Protein AF-A0A641RWS2-F1 (afdb_monomer)

Foldseek 3Di:
DDDPPDPPDDDPVRVLVVVLVVLVVVLVVVCVDPVHGDPNDADDLHADFAAEPVRHGDDDSQRVVLRSVCVVVVPLQNYKYAQVRLVVVQVPDDPPDDRQDRKDFDPPDFWRKDKDKAKWKAFPPPRDTDHPVVLVVDDPVVVVRIDIDIDIDI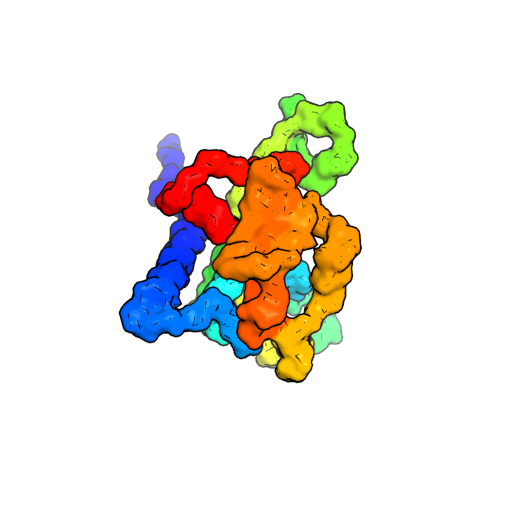GTMDDPVRMCCCVRPVVSVVVSVVVSGDDDDDCPCWADPPVVVVCQVVVVAPAHEDADADDDWAQDQVRLYTYAHHSVVDPTNVVRVVSVVLRSQVSQCHPPHVVQDDDDDPPDPSNVVSSVRD

Structure (mmCIF, N/CA/C/O backbone):
data_AF-A0A641RWS2-F1
#
_entry.id   AF-A0A641RWS2-F1
#
loop_
_atom_site.group_PDB
_atom_site.id
_atom_site.type_symbol
_atom_site.label_atom_id
_atom_site.label_alt_id
_atom_site.label_comp_id
_atom_site.label_asym_id
_atom_site.label_entity_id
_atom_site.label_seq_id
_atom_site.pdbx_PDB_ins_code
_atom_site.Cartn_x
_atom_site.Cartn_y
_atom_site.Cartn_z
_atom_site.occupancy
_atom_site.B_iso_or_equiv
_atom_site.auth_seq_id
_atom_site.auth_comp_id
_atom_site.auth_asym_id
_atom_site.auth_atom_id
_atom_site.pdbx_PDB_model_num
ATOM 1 N N . MET A 1 1 ? 28.679 37.659 -7.183 1.00 38.06 1 MET A N 1
ATOM 2 C CA . MET A 1 1 ? 27.710 37.003 -6.279 1.00 38.06 1 MET A CA 1
ATOM 3 C C . MET A 1 1 ? 26.533 36.534 -7.118 1.00 38.06 1 MET A C 1
ATOM 5 O O . MET A 1 1 ? 25.766 37.368 -7.581 1.00 38.06 1 MET A O 1
ATOM 9 N N . GLY A 1 2 ? 26.456 35.236 -7.420 1.00 44.00 2 GLY A N 1
ATOM 10 C CA . GLY A 1 2 ? 25.297 34.669 -8.114 1.00 44.00 2 GLY A CA 1
ATOM 11 C C . GLY A 1 2 ? 24.100 34.663 -7.169 1.00 44.00 2 GLY A C 1
ATOM 12 O O . GLY A 1 2 ? 24.242 34.248 -6.019 1.00 44.00 2 GLY A O 1
ATOM 13 N N . LYS A 1 3 ? 22.949 35.167 -7.621 1.00 38.47 3 LYS A N 1
ATOM 14 C CA . LYS A 1 3 ? 21.697 35.056 -6.866 1.00 38.47 3 LYS A CA 1
ATOM 15 C C . LYS A 1 3 ? 21.398 33.567 -6.625 1.00 38.47 3 LYS A C 1
ATOM 17 O O . LYS A 1 3 ? 21.571 32.783 -7.561 1.00 38.47 3 LYS A O 1
ATOM 22 N N . PRO A 1 4 ? 20.974 33.159 -5.416 1.00 45.53 4 PRO A N 1
ATOM 23 C CA . PRO A 1 4 ? 20.540 31.789 -5.185 1.00 45.53 4 PRO A CA 1
ATOM 24 C C . PRO A 1 4 ? 19.364 31.490 -6.117 1.00 45.53 4 PRO A C 1
ATOM 26 O O . PRO A 1 4 ? 18.393 32.240 -6.165 1.00 45.53 4 PRO A O 1
ATOM 29 N N . TYR A 1 5 ? 19.489 30.421 -6.900 1.00 46.47 5 TYR A N 1
ATOM 30 C CA . TYR A 1 5 ? 18.424 29.920 -7.759 1.00 46.47 5 TYR A CA 1
ATOM 31 C C . TYR A 1 5 ? 17.337 29.327 -6.856 1.00 46.47 5 TYR A C 1
ATOM 33 O O . TYR A 1 5 ? 17.395 28.159 -6.473 1.00 46.47 5 TYR A O 1
ATOM 41 N N . THR A 1 6 ? 16.374 30.146 -6.444 1.00 50.16 6 THR A N 1
ATOM 42 C CA . THR A 1 6 ? 15.135 29.658 -5.846 1.00 50.16 6 THR A CA 1
ATOM 43 C C . THR A 1 6 ? 14.350 28.973 -6.959 1.00 50.16 6 THR A C 1
ATOM 45 O O . THR A 1 6 ? 13.952 29.616 -7.926 1.00 50.16 6 THR A O 1
ATOM 48 N N . LYS A 1 7 ? 14.179 27.647 -6.870 1.00 55.12 7 LYS A N 1
ATOM 49 C CA . LYS A 1 7 ? 13.247 26.915 -7.737 1.00 55.12 7 LYS A CA 1
ATOM 50 C C . LYS A 1 7 ? 11.837 27.427 -7.435 1.00 55.12 7 LYS A C 1
ATOM 52 O O . LYS A 1 7 ? 11.200 26.955 -6.502 1.00 55.12 7 LYS A O 1
ATOM 57 N N . GLU A 1 8 ? 11.378 28.414 -8.192 1.00 60.34 8 GLU A N 1
ATOM 58 C CA . GLU A 1 8 ? 9.989 28.869 -8.178 1.00 60.34 8 GLU A CA 1
ATOM 59 C C . GLU A 1 8 ? 9.137 27.838 -8.929 1.00 60.34 8 GLU A C 1
ATOM 61 O O . GLU A 1 8 ? 8.966 27.898 -10.144 1.00 60.34 8 GLU A O 1
ATOM 66 N N . GLY A 1 9 ? 8.681 26.810 -8.217 1.00 71.06 9 GLY A N 1
ATOM 67 C CA . GLY A 1 9 ? 7.770 25.802 -8.746 1.00 71.06 9 GLY A CA 1
ATOM 68 C C . GLY A 1 9 ? 7.542 24.661 -7.754 1.00 71.06 9 GLY A C 1
ATOM 69 O O . GLY A 1 9 ? 8.410 24.421 -6.912 1.00 71.06 9 GLY A O 1
ATOM 70 N N . PRO A 1 10 ? 6.400 23.955 -7.847 1.00 82.25 10 PRO A N 1
ATOM 71 C CA . PRO A 1 10 ? 6.092 22.848 -6.950 1.00 82.25 10 PRO A CA 1
ATOM 72 C C . PRO A 1 10 ? 7.171 21.765 -7.042 1.00 82.25 10 PRO A C 1
ATOM 74 O O . PRO A 1 10 ? 7.706 21.485 -8.129 1.00 82.25 10 PRO A O 1
ATOM 77 N N . SER A 1 11 ? 7.506 21.183 -5.891 1.00 88.25 11 SER A N 1
ATOM 78 C CA . SER A 1 11 ? 8.473 20.091 -5.792 1.00 88.25 11 SER A CA 1
ATOM 79 C C . SER A 1 11 ? 7.979 18.845 -6.542 1.00 88.25 11 SER A C 1
ATOM 81 O O . SER A 1 11 ? 6.841 18.784 -7.012 1.00 88.25 11 SER A O 1
ATOM 83 N N . ALA A 1 12 ? 8.846 17.845 -6.727 1.00 87.06 12 ALA A N 1
ATOM 84 C CA . ALA A 1 12 ? 8.412 16.588 -7.345 1.00 87.06 12 ALA A CA 1
ATOM 85 C C . ALA A 1 12 ? 7.381 15.876 -6.456 1.00 87.06 12 ALA A C 1
ATOM 87 O O . ALA A 1 12 ? 6.451 15.256 -6.962 1.00 87.06 12 ALA A O 1
ATOM 88 N N . GLU A 1 13 ? 7.550 16.020 -5.143 1.00 88.88 13 GLU A N 1
ATOM 89 C CA . GLU A 1 13 ? 6.648 15.538 -4.110 1.00 88.88 13 GLU A CA 1
ATOM 90 C C . GLU A 1 13 ? 5.279 16.223 -4.201 1.00 88.88 13 GLU A C 1
ATOM 92 O O . GLU A 1 13 ? 4.274 15.522 -4.257 1.00 88.88 13 GLU A O 1
ATOM 97 N N . ASP A 1 14 ? 5.237 17.557 -4.310 1.00 89.62 14 ASP A N 1
ATOM 98 C CA . ASP A 1 14 ? 3.974 18.307 -4.434 1.00 89.62 14 ASP A CA 1
ATOM 99 C C . ASP A 1 14 ? 3.206 17.879 -5.689 1.00 89.62 14 ASP A C 1
ATOM 101 O O . ASP A 1 14 ? 2.038 17.519 -5.616 1.00 89.62 14 ASP A O 1
ATOM 105 N N . LYS A 1 15 ? 3.891 17.795 -6.836 1.00 91.69 15 LYS A N 1
ATOM 106 C CA . LYS A 1 15 ? 3.270 17.356 -8.098 1.00 91.69 15 LYS A CA 1
ATOM 107 C C . LYS A 1 15 ? 2.711 15.939 -8.023 1.00 91.69 15 LYS A C 1
ATOM 109 O O . LYS A 1 15 ? 1.697 15.644 -8.647 1.00 91.69 15 LYS A O 1
ATOM 114 N N . ALA A 1 16 ? 3.404 15.044 -7.323 1.00 91.81 16 ALA A N 1
ATOM 115 C CA . ALA A 1 16 ? 2.940 13.677 -7.153 1.00 91.81 16 ALA A CA 1
ATOM 116 C C . ALA A 1 16 ? 1.743 13.609 -6.189 1.00 91.81 16 ALA A C 1
ATOM 118 O O . ALA A 1 16 ? 0.836 12.818 -6.428 1.00 91.81 16 ALA A O 1
ATOM 119 N N . LEU A 1 17 ? 1.701 14.453 -5.149 1.00 90.88 17 LEU A N 1
ATOM 120 C CA . LEU A 1 17 ? 0.546 14.566 -4.251 1.00 90.88 17 LEU A CA 1
ATOM 121 C C . LEU A 1 17 ? -0.677 15.121 -4.984 1.00 90.88 17 LEU A C 1
ATOM 123 O O . LEU A 1 17 ? -1.757 14.551 -4.849 1.00 90.88 17 LEU A O 1
ATOM 127 N N . ASP A 1 18 ? -0.493 16.165 -5.792 1.00 92.50 18 ASP A N 1
ATOM 128 C CA . ASP A 1 18 ? -1.558 16.750 -6.610 1.00 92.50 18 ASP A CA 1
ATOM 129 C C . ASP A 1 18 ? -2.120 15.712 -7.589 1.00 92.50 18 ASP A C 1
ATOM 131 O O . ASP A 1 18 ? -3.326 15.486 -7.624 1.00 92.50 18 ASP A O 1
ATOM 135 N N . LEU A 1 19 ? -1.248 14.979 -8.296 1.00 92.69 19 LEU A N 1
ATOM 136 C CA . LEU A 1 19 ? -1.671 13.891 -9.184 1.00 92.69 19 LEU A CA 1
ATOM 137 C C . LEU A 1 19 ? -2.484 12.823 -8.438 1.00 92.69 19 LEU A C 1
ATOM 139 O O . LEU A 1 19 ? -3.496 12.346 -8.949 1.00 92.69 19 LEU A O 1
ATOM 143 N N . PHE A 1 20 ? -2.047 12.421 -7.243 1.00 92.44 20 PHE A N 1
ATOM 144 C CA . PHE A 1 20 ? -2.760 11.423 -6.444 1.00 92.44 20 PHE A CA 1
ATOM 145 C C . PHE A 1 20 ? -4.125 11.938 -5.980 1.00 92.44 20 PHE A C 1
ATOM 147 O O . PHE A 1 20 ? -5.103 11.191 -6.023 1.00 92.44 20 PHE A O 1
ATOM 154 N N . ALA A 1 21 ? -4.211 13.204 -5.570 1.00 91.69 21 ALA A N 1
ATOM 155 C CA . ALA A 1 21 ? -5.472 13.835 -5.203 1.00 91.69 21 ALA A CA 1
ATOM 156 C C . ALA A 1 21 ? -6.429 13.899 -6.402 1.00 91.69 21 ALA A C 1
ATOM 158 O O . ALA A 1 21 ? -7.582 13.487 -6.281 1.00 91.69 21 ALA A O 1
ATOM 159 N N . ASP A 1 22 ? -5.938 14.317 -7.569 1.00 92.06 22 ASP A N 1
ATOM 160 C CA . ASP A 1 22 ? -6.721 14.393 -8.802 1.00 92.06 22 ASP A CA 1
ATOM 161 C C . ASP A 1 22 ? -7.262 13.021 -9.217 1.00 92.06 22 ASP A C 1
ATOM 163 O O . ASP A 1 22 ? -8.447 12.891 -9.521 1.00 92.06 22 ASP A O 1
ATOM 167 N N . MET A 1 23 ? -6.434 11.971 -9.158 1.00 89.81 23 MET A N 1
ATOM 168 C CA . MET A 1 23 ? -6.863 10.596 -9.443 1.00 89.81 23 MET A CA 1
ATOM 169 C C . MET A 1 23 ? -7.969 10.119 -8.490 1.00 89.81 23 MET A C 1
ATOM 171 O O . MET A 1 23 ? -8.911 9.448 -8.915 1.00 89.81 23 MET A O 1
ATOM 175 N N . MET A 1 24 ? -7.880 10.471 -7.206 1.00 87.50 24 MET A N 1
ATOM 176 C CA . MET A 1 24 ? -8.908 10.134 -6.216 1.00 87.50 24 MET A CA 1
ATOM 177 C C . MET A 1 24 ? -10.210 10.889 -6.465 1.00 87.50 24 MET A C 1
ATOM 179 O O . MET A 1 24 ? -11.283 10.288 -6.420 1.00 87.50 24 MET A O 1
ATOM 183 N N . ILE A 1 25 ? -10.122 12.188 -6.754 1.00 88.94 25 ILE A N 1
ATOM 184 C CA . ILE A 1 25 ? -11.279 13.024 -7.082 1.00 88.94 25 ILE A CA 1
ATOM 185 C C . ILE A 1 25 ? -11.968 12.485 -8.337 1.00 88.94 25 ILE A C 1
ATOM 187 O O . ILE A 1 25 ? -13.180 12.277 -8.316 1.00 88.94 25 ILE A O 1
ATOM 191 N N . GLU A 1 26 ? -11.203 12.190 -9.392 1.00 86.00 26 GLU A N 1
ATOM 192 C CA . GLU A 1 26 ? -11.699 11.589 -10.635 1.00 86.00 26 GLU A CA 1
ATOM 193 C C . GLU A 1 26 ? -12.437 10.274 -10.341 1.00 86.00 26 GLU A C 1
ATOM 195 O O . GLU A 1 26 ? -13.570 10.072 -10.793 1.00 86.00 26 GLU A O 1
ATOM 200 N N . ARG A 1 27 ? -11.8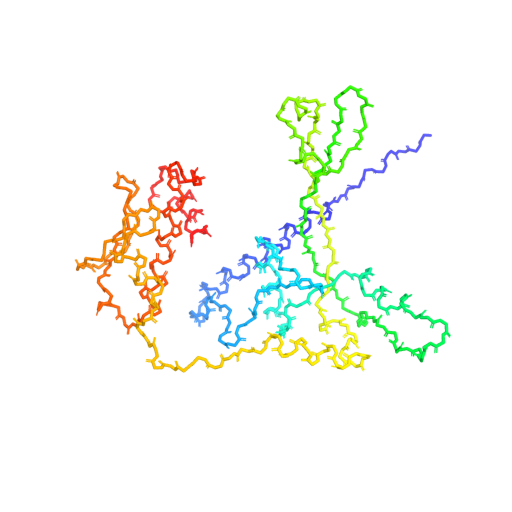50 9.401 -9.509 1.00 81.19 27 ARG A N 1
ATOM 201 C CA . ARG A 1 27 ? -12.480 8.132 -9.132 1.00 81.19 27 ARG A CA 1
ATOM 202 C C . ARG A 1 27 ? -13.776 8.345 -8.348 1.00 81.19 27 ARG A C 1
ATOM 204 O O . ARG A 1 27 ? -14.790 7.762 -8.724 1.00 81.19 27 ARG A O 1
ATOM 211 N N . ILE A 1 28 ? -13.790 9.191 -7.319 1.00 81.88 28 ILE A N 1
ATOM 212 C CA . ILE A 1 28 ? -14.989 9.482 -6.508 1.00 81.88 28 ILE A CA 1
ATOM 213 C C . ILE A 1 28 ? -16.104 10.097 -7.370 1.00 81.88 28 ILE A C 1
ATOM 215 O O . ILE A 1 28 ? -17.271 9.709 -7.270 1.00 81.88 28 ILE A O 1
ATOM 219 N N . GLN A 1 29 ? -15.761 11.017 -8.272 1.00 83.44 29 GLN A N 1
ATOM 220 C CA . GLN A 1 29 ? -16.717 11.612 -9.208 1.00 83.44 29 GLN A CA 1
ATOM 221 C C . GLN A 1 29 ? -17.283 10.568 -10.178 1.00 83.44 29 GLN A C 1
ATOM 223 O O . GLN A 1 29 ? -18.484 10.571 -10.447 1.00 83.44 29 GLN A O 1
ATOM 228 N N . SER A 1 30 ? -16.462 9.616 -10.639 1.00 75.38 30 SER A N 1
ATOM 229 C CA . SER A 1 30 ? -16.926 8.525 -11.508 1.00 75.38 30 SER A CA 1
ATOM 230 C C . SER A 1 30 ? -17.978 7.625 -10.846 1.00 75.38 30 SER A C 1
ATOM 232 O O . SER A 1 30 ? -18.822 7.064 -11.543 1.00 75.38 30 SER A O 1
ATOM 234 N N . LEU A 1 31 ? -17.968 7.525 -9.510 1.00 71.31 31 LEU A N 1
ATOM 235 C CA . LEU A 1 31 ? -18.936 6.745 -8.730 1.00 71.31 31 LEU A CA 1
ATOM 236 C C . LEU A 1 31 ? -20.263 7.483 -8.495 1.00 71.31 31 LEU A C 1
ATOM 238 O O . LEU A 1 31 ? -21.279 6.840 -8.250 1.00 71.31 31 LEU A O 1
ATOM 242 N N . SER A 1 32 ? -20.265 8.817 -8.577 1.00 65.44 32 SER A N 1
ATOM 243 C CA . SER A 1 32 ? -21.428 9.678 -8.292 1.00 65.44 32 SER A CA 1
ATOM 244 C C . SER A 1 32 ? -22.146 10.209 -9.547 1.00 65.44 32 SER A C 1
ATOM 246 O O . SER A 1 32 ? -23.109 10.968 -9.439 1.00 65.44 32 SER A O 1
ATOM 248 N N . GLY A 1 33 ? -21.700 9.820 -10.747 1.00 59.38 33 GLY A N 1
ATOM 249 C CA . GLY A 1 33 ? -22.234 10.301 -12.026 1.00 59.38 33 GLY A CA 1
ATOM 250 C C . GLY A 1 33 ? -23.655 9.822 -12.382 1.00 59.38 33 GLY A C 1
ATOM 251 O O . GLY A 1 33 ? -24.126 8.780 -11.932 1.00 59.38 33 GLY A O 1
ATOM 252 N N . LYS A 1 34 ? -24.325 10.576 -13.274 1.00 52.41 34 LYS A N 1
ATOM 253 C CA . LYS A 1 34 ? -25.683 10.302 -13.809 1.00 52.41 34 LYS A CA 1
ATOM 254 C C . LYS A 1 34 ? -25.830 8.962 -14.547 1.00 52.41 34 LYS A C 1
ATOM 256 O O . LYS A 1 34 ? -26.955 8.500 -14.706 1.00 52.41 34 LYS A O 1
ATOM 261 N N . ASP A 1 35 ? -24.727 8.351 -14.975 1.00 56.75 35 ASP A N 1
ATOM 262 C CA . ASP A 1 35 ? -24.705 7.084 -15.726 1.00 56.75 35 ASP A CA 1
ATOM 263 C C . ASP A 1 35 ? -24.971 5.844 -14.849 1.00 56.75 35 ASP A C 1
ATOM 265 O O . ASP A 1 35 ? -24.894 4.713 -15.328 1.00 56.75 35 ASP A O 1
ATOM 269 N N . GLY A 1 36 ? -25.293 6.052 -13.569 1.00 54.69 36 GLY A N 1
ATOM 270 C CA . GLY A 1 36 ? -25.500 4.989 -12.598 1.00 54.69 36 GLY A CA 1
ATOM 271 C C . GLY A 1 36 ? -24.189 4.424 -12.057 1.00 54.69 36 GLY A C 1
ATOM 272 O O . GLY A 1 36 ? -23.097 4.679 -12.567 1.00 54.69 36 GLY A O 1
ATOM 273 N N . TRP A 1 37 ? -24.325 3.650 -10.983 1.00 54.50 37 TRP A N 1
ATOM 274 C CA . TRP A 1 37 ? -23.251 2.900 -10.341 1.00 54.50 37 TRP A CA 1
ATOM 275 C C . TRP A 1 37 ? -22.403 2.150 -11.384 1.00 54.50 37 TRP A C 1
ATOM 277 O O . TRP A 1 37 ? -22.907 1.293 -12.111 1.00 54.50 37 TRP A O 1
ATOM 287 N N . LYS A 1 38 ? -21.106 2.461 -11.455 1.00 51.94 38 LYS A N 1
ATOM 288 C CA . LYS A 1 38 ? -20.093 1.641 -12.136 1.00 51.94 38 LYS A CA 1
ATOM 289 C C . LYS A 1 38 ? -19.306 0.909 -11.052 1.00 51.94 38 LYS A C 1
ATOM 291 O O . LYS A 1 38 ? -18.997 1.527 -10.036 1.00 51.94 38 LYS A O 1
ATOM 296 N N . LYS A 1 39 ? -19.029 -0.390 -11.250 1.00 49.12 39 LYS A N 1
ATOM 297 C CA . LYS A 1 39 ? -18.411 -1.287 -10.247 1.00 49.12 39 LYS A CA 1
ATOM 298 C C . LYS A 1 39 ? -17.323 -0.541 -9.427 1.00 49.12 39 LYS A C 1
ATOM 300 O O . LYS A 1 39 ? -16.360 -0.046 -10.022 1.00 49.12 39 LYS A O 1
ATOM 305 N N . PRO A 1 40 ? -17.483 -0.397 -8.094 1.00 45.03 40 PRO A N 1
ATOM 306 C CA . PRO A 1 40 ? -16.613 0.432 -7.263 1.00 45.03 40 PRO A CA 1
ATOM 307 C C . PRO A 1 40 ? -15.307 -0.276 -6.897 1.00 45.03 40 PRO A C 1
ATOM 309 O O . PRO A 1 40 ? -14.340 0.384 -6.530 1.00 45.03 40 PRO A O 1
ATOM 312 N N . TRP A 1 41 ? -15.247 -1.596 -7.069 1.00 59.56 41 TRP A N 1
ATOM 313 C CA . TRP A 1 41 ? -14.036 -2.402 -6.958 1.00 59.56 41 TRP A CA 1
ATOM 314 C C . TRP A 1 41 ? -13.358 -2.594 -8.318 1.00 59.56 41 TRP A C 1
ATOM 316 O O . TRP A 1 41 ? -13.998 -2.499 -9.368 1.00 59.56 41 TRP A O 1
ATOM 326 N N . PHE A 1 42 ? -12.062 -2.912 -8.286 1.00 55.16 42 PHE A N 1
ATOM 327 C CA . PHE A 1 42 ? -11.321 -3.389 -9.452 1.00 55.16 42 PHE A CA 1
ATOM 328 C C . PHE A 1 42 ? -12.113 -4.547 -10.105 1.00 55.16 42 PHE A C 1
ATOM 330 O O . PHE A 1 42 ? -12.631 -5.415 -9.409 1.00 55.16 42 PHE A O 1
ATOM 337 N N . THR A 1 43 ? -12.280 -4.552 -11.427 1.00 46.78 43 THR A N 1
ATOM 338 C CA . THR A 1 43 ? -13.199 -5.477 -12.132 1.00 46.78 43 THR A CA 1
ATOM 339 C C . THR A 1 43 ? -12.823 -6.965 -11.958 1.00 46.78 43 THR A C 1
ATOM 341 O O . THR A 1 43 ? -11.642 -7.290 -12.011 1.00 46.78 43 THR A O 1
ATOM 344 N N . GLU A 1 44 ? -13.813 -7.869 -11.813 1.00 38.19 44 GLU A N 1
ATOM 345 C CA . GLU A 1 44 ? -13.657 -9.348 -11.833 1.00 38.19 44 GLU A CA 1
ATOM 346 C C . GLU A 1 44 ? -12.654 -9.817 -12.909 1.00 38.19 44 GLU A C 1
ATOM 348 O O . GLU A 1 44 ? -12.809 -9.500 -14.089 1.00 38.19 44 GLU A O 1
ATOM 353 N N . GLY A 1 45 ? -11.635 -10.581 -12.493 1.00 49.38 45 GLY A N 1
ATOM 354 C CA . GLY A 1 45 ? -10.362 -10.745 -13.225 1.00 49.38 45 GLY A CA 1
ATOM 355 C C . GLY A 1 45 ? -9.252 -9.819 -12.700 1.00 49.38 45 GLY A C 1
ATOM 356 O O . GLY A 1 45 ? -8.315 -9.487 -13.422 1.00 49.38 45 GLY A O 1
ATOM 357 N N . THR A 1 46 ? -9.419 -9.382 -11.454 1.00 60.97 46 THR A N 1
ATOM 358 C CA . THR A 1 46 ? -8.794 -8.253 -10.779 1.00 60.97 46 THR A CA 1
ATOM 359 C C . THR A 1 46 ? -7.279 -8.273 -10.788 1.00 60.97 46 THR A C 1
ATOM 361 O O . THR A 1 46 ? -6.638 -9.279 -10.491 1.00 60.97 46 THR A O 1
ATOM 364 N N . LEU A 1 47 ? -6.713 -7.098 -11.064 1.00 67.00 47 LEU A N 1
ATOM 365 C CA . LEU A 1 47 ? -5.308 -6.804 -10.841 1.00 67.00 47 LEU A CA 1
ATOM 366 C C . LEU A 1 47 ? -4.908 -7.253 -9.439 1.00 67.00 47 LEU A C 1
ATOM 368 O O . LEU A 1 47 ? -5.432 -6.752 -8.445 1.00 67.00 47 LEU A O 1
ATOM 372 N N . GLN A 1 48 ? -3.984 -8.208 -9.367 1.00 83.12 48 GLN A N 1
ATOM 373 C CA . GLN A 1 48 ? -3.411 -8.599 -8.088 1.00 83.12 48 GLN A CA 1
ATOM 374 C C . GLN A 1 48 ? -2.630 -7.426 -7.488 1.00 83.12 48 GLN A C 1
ATOM 376 O O . GLN A 1 48 ? -2.292 -6.453 -8.168 1.00 83.12 48 GLN A O 1
ATOM 381 N N . TRP A 1 49 ? -2.300 -7.534 -6.205 1.00 88.62 49 TRP A N 1
ATOM 382 C CA . TRP A 1 49 ? -1.568 -6.487 -5.509 1.00 88.62 49 TRP A CA 1
ATOM 383 C C . TRP A 1 49 ? -0.269 -6.112 -6.251 1.00 88.62 49 TRP A C 1
ATOM 385 O O . TRP A 1 49 ? 0.477 -7.004 -6.682 1.00 88.62 49 TRP A O 1
ATOM 395 N N . PRO A 1 50 ? 0.014 -4.810 -6.453 1.00 93.69 50 PRO A N 1
ATOM 396 C CA . PRO A 1 50 ? 1.132 -4.401 -7.281 1.00 93.69 50 PRO A CA 1
ATOM 397 C C . PRO A 1 50 ? 2.454 -4.759 -6.616 1.00 93.69 50 PRO A C 1
ATOM 399 O O . PRO A 1 50 ? 2.653 -4.573 -5.410 1.00 93.69 50 PRO A O 1
ATOM 402 N N . LYS A 1 51 ? 3.402 -5.223 -7.430 1.00 95.62 51 LYS A N 1
ATOM 403 C CA . LYS A 1 51 ? 4.741 -5.622 -6.982 1.00 95.62 51 LYS A CA 1
ATOM 404 C C . LYS A 1 51 ? 5.810 -4.899 -7.779 1.00 95.62 51 LYS A C 1
ATOM 406 O O . LYS A 1 51 ? 5.639 -4.576 -8.956 1.00 95.62 51 LYS A O 1
ATOM 411 N N . ASN A 1 52 ? 6.960 -4.676 -7.157 1.00 95.25 52 ASN A N 1
ATOM 412 C CA . ASN A 1 52 ? 8.154 -4.310 -7.907 1.00 95.25 52 ASN A CA 1
ATOM 413 C C . ASN A 1 52 ? 8.713 -5.535 -8.650 1.00 95.25 52 ASN A C 1
ATOM 415 O O . ASN A 1 52 ? 8.335 -6.669 -8.366 1.00 95.25 52 ASN A O 1
ATOM 419 N N . LEU A 1 53 ? 9.662 -5.338 -9.568 1.00 91.62 53 LEU A N 1
ATOM 420 C CA . LEU A 1 53 ? 10.260 -6.439 -10.339 1.00 91.62 53 LEU A CA 1
ATOM 421 C C . LEU A 1 53 ? 10.825 -7.603 -9.514 1.00 91.62 53 LEU A C 1
ATOM 423 O O . LEU A 1 53 ? 10.800 -8.731 -10.000 1.00 91.62 53 LEU A O 1
ATOM 427 N N . ASN A 1 54 ? 11.304 -7.357 -8.292 1.00 89.44 54 ASN A N 1
ATOM 428 C CA . ASN A 1 54 ? 11.839 -8.404 -7.420 1.00 89.44 54 ASN A CA 1
ATOM 429 C C . ASN A 1 54 ? 10.729 -9.196 -6.695 1.00 89.44 54 ASN A C 1
ATOM 431 O O . ASN A 1 54 ? 11.043 -10.109 -5.941 1.00 89.44 54 ASN A O 1
ATOM 435 N N . GLY A 1 55 ? 9.455 -8.841 -6.883 1.00 90.38 55 GLY A N 1
ATOM 436 C CA . GLY A 1 55 ? 8.307 -9.514 -6.272 1.00 90.38 55 GLY A CA 1
ATOM 437 C C . GLY A 1 55 ? 7.880 -8.938 -4.928 1.00 90.38 55 GLY A C 1
ATOM 438 O O . GLY A 1 55 ? 6.950 -9.457 -4.322 1.00 90.38 55 GLY A O 1
ATOM 439 N N . ARG A 1 56 ? 8.513 -7.856 -4.456 1.00 93.38 56 ARG A N 1
ATOM 440 C CA . ARG A 1 56 ? 8.076 -7.191 -3.226 1.00 93.38 56 ARG A CA 1
ATOM 441 C C . ARG A 1 56 ? 6.843 -6.344 -3.514 1.00 93.38 56 ARG A C 1
ATOM 443 O O . ARG A 1 56 ? 6.87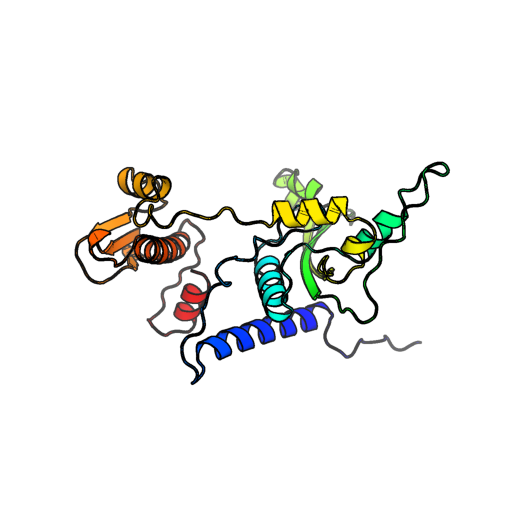2 -5.501 -4.412 1.00 93.38 56 ARG A O 1
ATOM 450 N N . GLU A 1 57 ? 5.812 -6.551 -2.715 1.00 94.69 57 GLU A N 1
ATOM 451 C CA . GLU A 1 57 ? 4.564 -5.797 -2.753 1.00 94.69 57 GLU A CA 1
ATOM 452 C C . GLU A 1 57 ? 4.772 -4.326 -2.382 1.00 94.69 57 GLU A C 1
ATOM 454 O O . GLU A 1 57 ? 5.556 -3.987 -1.486 1.00 94.69 57 GLU A O 1
ATOM 459 N N . TYR A 1 58 ? 4.068 -3.445 -3.094 1.00 94.50 58 TYR A N 1
ATOM 460 C CA . TYR A 1 58 ? 3.901 -2.057 -2.675 1.00 94.50 58 TYR A CA 1
ATOM 461 C C . TYR A 1 58 ? 2.934 -1.986 -1.487 1.00 94.50 58 TYR A C 1
ATOM 463 O O . TYR A 1 58 ? 2.159 -2.905 -1.241 1.00 94.50 58 TYR A O 1
ATOM 471 N N . ASN A 1 59 ? 2.967 -0.888 -0.735 1.00 89.69 59 ASN A N 1
ATOM 472 C CA . ASN A 1 59 ? 2.115 -0.695 0.435 1.00 89.69 59 ASN A CA 1
ATOM 473 C C . ASN A 1 59 ? 1.398 0.658 0.402 1.00 89.69 59 ASN A C 1
ATOM 475 O O . ASN A 1 59 ? 1.791 1.572 -0.331 1.00 89.69 59 ASN A O 1
ATOM 479 N N . GLY A 1 60 ? 0.337 0.753 1.207 1.00 88.44 60 GLY A N 1
ATOM 480 C CA . GLY A 1 60 ? -0.437 1.973 1.417 1.00 88.44 60 GLY A CA 1
ATOM 481 C C . GLY A 1 60 ? -0.848 2.657 0.114 1.00 88.44 60 GLY A C 1
ATOM 482 O O . GLY A 1 60 ? -1.255 2.010 -0.852 1.00 88.44 60 GLY A O 1
ATOM 483 N N . MET A 1 61 ? -0.680 3.980 0.085 1.00 88.81 61 MET A N 1
ATOM 484 C CA . MET A 1 61 ? -1.074 4.828 -1.040 1.00 88.81 61 MET A CA 1
ATOM 485 C C . MET A 1 61 ? -0.414 4.420 -2.362 1.00 88.81 61 MET A C 1
ATOM 487 O O . MET A 1 61 ? -1.075 4.447 -3.392 1.00 88.81 61 MET A O 1
ATOM 491 N N . ASN A 1 62 ? 0.846 3.971 -2.357 1.00 94.06 62 ASN A N 1
ATOM 492 C CA . ASN A 1 62 ? 1.498 3.543 -3.598 1.00 94.06 62 ASN A CA 1
ATOM 493 C C . ASN A 1 62 ? 0.773 2.362 -4.239 1.00 94.06 62 ASN A C 1
ATOM 495 O O . ASN A 1 62 ? 0.597 2.349 -5.450 1.00 94.06 62 ASN A O 1
ATOM 499 N N . ALA A 1 63 ? 0.355 1.370 -3.447 1.00 92.88 63 ALA A N 1
ATOM 500 C CA . ALA A 1 63 ? -0.340 0.213 -3.997 1.00 92.88 63 ALA A CA 1
ATOM 501 C C . ALA A 1 63 ? -1.678 0.619 -4.625 1.00 92.88 63 ALA A C 1
ATOM 503 O O . ALA A 1 63 ? -1.960 0.265 -5.767 1.00 92.88 63 ALA A O 1
ATOM 504 N N . MET A 1 64 ? -2.450 1.441 -3.914 1.00 89.06 64 MET A N 1
ATOM 505 C CA . MET A 1 64 ? -3.722 1.962 -4.407 1.00 89.06 64 MET A CA 1
ATOM 506 C C . MET A 1 64 ? -3.556 2.775 -5.699 1.00 89.06 64 MET A C 1
ATOM 508 O O . MET A 1 64 ? -4.236 2.505 -6.686 1.00 89.06 64 MET A O 1
ATOM 512 N N . MET A 1 65 ? -2.620 3.728 -5.725 1.00 92.56 65 MET A N 1
ATOM 513 C CA . MET A 1 65 ? -2.395 4.591 -6.890 1.00 92.56 65 MET A CA 1
ATOM 514 C C . MET A 1 65 ? -1.892 3.807 -8.100 1.00 92.56 65 MET A C 1
ATOM 516 O O . MET A 1 65 ? -2.315 4.073 -9.221 1.00 92.56 65 MET A O 1
ATOM 520 N N . LEU A 1 66 ? -1.038 2.802 -7.891 1.00 94.56 66 LEU A N 1
ATOM 521 C CA . LEU A 1 66 ? -0.572 1.931 -8.970 1.00 94.56 66 LEU A CA 1
ATOM 522 C C . LEU A 1 66 ? -1.697 1.060 -9.540 1.00 94.56 66 LEU A C 1
ATOM 524 O O . LEU A 1 66 ? -1.706 0.815 -10.745 1.00 94.56 66 LEU A O 1
ATOM 528 N N . LEU A 1 67 ? -2.640 0.606 -8.709 1.00 91.50 67 LEU A N 1
ATOM 529 C CA . LEU A 1 67 ? -3.816 -0.130 -9.178 1.00 91.50 67 LEU A CA 1
ATOM 530 C C . LEU A 1 67 ? -4.762 0.773 -9.977 1.00 91.50 67 LEU A C 1
ATOM 532 O O . LEU A 1 67 ? -5.148 0.396 -11.080 1.00 91.50 67 LEU A O 1
ATOM 536 N N . LEU A 1 68 ? -5.056 1.982 -9.483 1.00 88.88 68 LEU A N 1
ATOM 537 C CA . LEU A 1 68 ? -5.833 2.983 -10.227 1.00 88.88 68 LEU A CA 1
ATOM 538 C C . LEU A 1 68 ? -5.160 3.340 -11.557 1.00 88.88 68 LEU A C 1
ATOM 540 O O . LEU A 1 68 ? -5.822 3.450 -12.585 1.00 88.88 68 LEU A O 1
ATOM 544 N N . HIS A 1 69 ? -3.834 3.479 -11.557 1.00 92.25 69 HIS A N 1
ATOM 545 C CA . HIS A 1 69 ? -3.069 3.723 -12.772 1.00 92.25 69 HIS A CA 1
ATOM 546 C C . HIS A 1 69 ? -3.148 2.543 -13.750 1.00 92.25 69 HIS A C 1
ATOM 548 O O . HIS A 1 69 ? -3.358 2.757 -14.939 1.00 92.25 69 HIS A O 1
ATOM 554 N N . CYS A 1 70 ? -3.042 1.298 -13.272 1.00 92.00 70 CYS A N 1
ATOM 555 C CA . CYS A 1 70 ? -3.220 0.121 -14.126 1.00 92.00 70 CYS A CA 1
ATOM 556 C C . CYS A 1 70 ? -4.623 0.050 -14.728 1.00 92.00 70 CYS A C 1
ATOM 558 O O . CYS A 1 70 ? -4.751 -0.265 -15.904 1.00 92.00 70 CYS A O 1
ATOM 560 N N . GLU A 1 71 ? -5.660 0.348 -13.946 1.00 86.31 71 GLU A N 1
ATOM 561 C CA . GLU A 1 71 ? -7.038 0.387 -14.437 1.00 86.31 71 GLU A CA 1
ATOM 562 C C . GLU A 1 71 ? -7.213 1.466 -15.515 1.00 86.31 71 GLU A C 1
ATOM 564 O O . GLU A 1 71 ? -7.754 1.178 -16.582 1.00 86.31 71 GLU A O 1
ATOM 569 N N . LYS A 1 72 ? -6.687 2.674 -15.271 1.00 86.50 72 LYS A N 1
ATOM 570 C CA . LYS A 1 72 ? -6.753 3.811 -16.201 1.00 86.50 72 LYS A CA 1
ATOM 571 C C . LYS A 1 72 ? -6.056 3.529 -17.533 1.00 86.50 72 LYS A C 1
ATOM 573 O O . LYS A 1 72 ? -6.613 3.833 -18.583 1.00 86.50 72 LYS A O 1
ATOM 578 N N . GLU A 1 73 ? -4.870 2.927 -17.493 1.00 90.62 73 GLU A N 1
ATOM 579 C CA . GLU A 1 73 ? -4.072 2.624 -18.692 1.00 90.62 73 GLU A CA 1
ATOM 580 C C . GLU A 1 73 ? -4.373 1.236 -19.295 1.00 90.62 73 GLU A C 1
ATOM 582 O O . GLU A 1 73 ? -3.832 0.866 -20.336 1.00 90.62 73 GLU A O 1
ATOM 587 N N . GLY A 1 74 ? -5.220 0.428 -18.649 1.00 89.31 74 GLY A N 1
ATOM 588 C CA . GLY A 1 74 ? -5.544 -0.931 -19.091 1.00 89.31 74 GLY A CA 1
ATOM 589 C C . GLY A 1 74 ? -4.405 -1.949 -18.929 1.00 89.31 74 GLY A C 1
ATOM 590 O O . GLY A 1 74 ? -4.399 -2.985 -19.606 1.00 89.31 74 GLY A O 1
ATOM 591 N N . TYR A 1 75 ? -3.437 -1.695 -18.044 1.00 91.75 75 TYR A N 1
ATOM 592 C CA . TYR A 1 75 ? -2.386 -2.663 -17.725 1.00 91.75 75 TYR A CA 1
ATOM 593 C C . TYR A 1 75 ? -2.976 -3.862 -16.993 1.00 91.75 75 TYR A C 1
ATOM 595 O O . TYR A 1 75 ? -3.736 -3.690 -16.052 1.00 91.75 75 TYR A O 1
ATOM 603 N N . LYS A 1 76 ? -2.584 -5.077 -17.396 1.00 88.69 76 LYS A N 1
ATOM 604 C CA . LYS A 1 76 ? -3.064 -6.340 -16.796 1.00 88.69 76 LYS A CA 1
ATOM 605 C C . LYS A 1 76 ? -2.095 -6.954 -15.791 1.00 88.69 76 LYS A C 1
ATOM 607 O O . LYS A 1 76 ? -2.496 -7.754 -14.956 1.00 88.69 76 LYS A O 1
ATOM 612 N N . ILE A 1 77 ? -0.816 -6.594 -15.889 1.00 92.81 77 ILE A N 1
ATOM 613 C CA . ILE A 1 77 ? 0.251 -7.087 -15.019 1.00 92.81 77 ILE A CA 1
ATOM 614 C C . ILE A 1 77 ? 0.708 -5.904 -14.159 1.00 92.81 77 ILE A C 1
ATOM 616 O O . ILE A 1 77 ? 1.473 -5.071 -14.648 1.00 92.81 77 ILE A O 1
ATOM 620 N N . PRO A 1 78 ? 0.272 -5.784 -12.894 1.00 93.88 78 PRO A N 1
ATOM 621 C CA . PRO A 1 78 ? 0.651 -4.700 -11.990 1.00 93.88 78 PRO A CA 1
ATOM 622 C C . PRO A 1 78 ? 2.069 -4.923 -11.428 1.00 93.88 78 PRO A C 1
ATOM 624 O O . PRO A 1 78 ? 2.311 -4.970 -10.220 1.00 93.88 78 PRO A O 1
ATOM 627 N N . ARG A 1 79 ? 3.041 -5.073 -12.335 1.00 95.88 79 ARG A N 1
ATOM 628 C CA . ARG A 1 79 ? 4.467 -5.231 -12.050 1.00 95.88 79 ARG A CA 1
ATOM 629 C C . ARG A 1 79 ? 5.202 -3.978 -12.499 1.00 95.88 79 ARG A C 1
ATOM 631 O O . ARG A 1 79 ? 5.104 -3.582 -13.657 1.00 95.88 79 ARG A O 1
ATOM 638 N N . PHE A 1 80 ? 5.963 -3.380 -11.590 1.00 97.44 80 PHE A N 1
ATOM 639 C CA . PHE A 1 80 ? 6.586 -2.077 -11.810 1.00 97.44 80 PHE A CA 1
ATOM 640 C C . PHE A 1 80 ? 8.103 -2.092 -11.621 1.00 97.44 80 PHE A C 1
ATOM 642 O O . PHE A 1 80 ? 8.669 -2.893 -10.868 1.00 97.44 80 PHE A O 1
ATOM 649 N N . CYS A 1 81 ? 8.781 -1.181 -12.313 1.00 96.31 81 CYS A N 1
ATOM 650 C CA . CYS A 1 81 ? 10.233 -1.065 -12.315 1.00 96.31 81 CYS A CA 1
ATOM 651 C C . CYS A 1 81 ? 10.712 0.376 -12.451 1.00 96.31 81 CYS A C 1
ATOM 653 O O . CYS A 1 81 ? 10.103 1.177 -13.145 1.00 96.31 81 CYS A O 1
ATOM 655 N N . THR A 1 82 ? 11.839 0.711 -11.825 1.00 96.00 82 THR A N 1
ATOM 656 C CA . THR A 1 82 ? 12.522 1.977 -12.116 1.00 96.00 82 THR A CA 1
ATOM 657 C C . THR A 1 82 ? 13.345 1.848 -13.395 1.00 96.00 82 THR A C 1
ATOM 659 O O . THR A 1 82 ? 13.775 0.750 -13.766 1.00 96.00 82 THR A O 1
ATOM 662 N N . PHE A 1 83 ? 13.642 2.980 -14.034 1.00 93.94 83 PHE A N 1
ATOM 663 C CA . PHE A 1 83 ? 14.514 3.015 -15.211 1.00 93.94 83 PHE A CA 1
ATOM 664 C C . PHE A 1 83 ? 15.877 2.352 -14.951 1.00 93.94 83 PHE A C 1
ATOM 666 O O . PHE A 1 83 ? 16.348 1.545 -15.753 1.00 93.94 83 PHE A O 1
ATOM 673 N N . ASP A 1 84 ? 16.485 2.617 -13.793 1.00 91.81 84 ASP A N 1
ATOM 674 C CA . ASP A 1 84 ? 17.758 2.004 -13.400 1.00 91.81 84 ASP A CA 1
ATOM 675 C C . ASP A 1 84 ? 17.667 0.485 -13.318 1.00 91.81 84 ASP A C 1
ATOM 677 O O . ASP A 1 84 ? 18.611 -0.223 -13.681 1.00 91.81 84 ASP A O 1
ATOM 681 N N . ARG A 1 85 ? 16.522 -0.036 -12.864 1.00 91.25 85 ARG A N 1
ATOM 682 C CA . ARG A 1 85 ? 16.318 -1.476 -12.761 1.00 91.25 85 ARG A CA 1
ATOM 683 C C . ARG A 1 85 ? 16.171 -2.122 -14.137 1.00 91.25 85 ARG A C 1
ATOM 685 O O . ARG A 1 85 ? 16.709 -3.206 -14.336 1.00 91.25 85 ARG A O 1
ATOM 692 N N . ILE A 1 86 ? 15.578 -1.420 -15.105 1.00 90.94 86 ILE A N 1
ATOM 693 C CA . ILE A 1 86 ? 15.590 -1.822 -16.521 1.00 90.94 86 ILE A CA 1
ATOM 694 C C . ILE A 1 86 ? 17.029 -1.864 -17.055 1.00 90.94 86 ILE A C 1
ATOM 696 O O . ILE A 1 86 ? 17.429 -2.852 -17.667 1.00 90.94 86 ILE A O 1
ATOM 700 N N . GLN A 1 87 ? 17.851 -0.844 -16.778 1.00 89.19 87 GLN A N 1
ATOM 701 C CA . GLN A 1 87 ? 19.240 -0.812 -17.258 1.00 89.19 87 GLN A CA 1
ATOM 702 C C . GLN A 1 87 ? 20.101 -1.954 -16.706 1.00 89.19 87 GLN A C 1
ATOM 704 O O . GLN A 1 87 ? 21.061 -2.369 -17.355 1.00 89.19 87 GLN A O 1
ATOM 709 N N . GLN A 1 88 ? 19.775 -2.492 -15.532 1.00 87.56 88 GLN A N 1
ATOM 710 C CA . GLN A 1 88 ? 20.524 -3.605 -14.952 1.00 87.56 88 GLN A CA 1
ATOM 711 C C . GLN A 1 88 ? 20.349 -4.922 -15.714 1.00 87.56 88 GLN A C 1
ATOM 713 O O . GLN A 1 88 ? 21.304 -5.693 -15.750 1.00 87.56 88 GLN A O 1
ATOM 718 N N . PHE A 1 89 ? 19.226 -5.139 -16.414 1.00 82.19 89 PHE A N 1
ATOM 719 C CA . PHE A 1 89 ? 19.084 -6.274 -17.343 1.00 82.19 89 PHE A CA 1
ATOM 720 C C . PHE A 1 89 ? 20.125 -6.263 -18.468 1.00 82.19 89 PHE A C 1
ATOM 722 O O . PHE A 1 89 ? 20.396 -7.304 -19.061 1.00 82.19 89 PHE A O 1
ATOM 729 N N . ASN A 1 90 ? 20.693 -5.091 -18.765 1.00 85.56 90 ASN A N 1
ATOM 730 C CA . ASN A 1 90 ? 21.676 -4.896 -19.825 1.00 85.56 90 ASN A CA 1
ATOM 731 C C . ASN A 1 90 ? 23.126 -4.950 -19.307 1.00 85.56 90 ASN A C 1
ATOM 733 O O . ASN A 1 90 ? 24.054 -4.933 -20.109 1.00 85.56 90 ASN A O 1
ATOM 737 N N . LYS A 1 91 ? 23.342 -4.986 -17.981 1.00 79.44 91 LYS A N 1
ATOM 738 C CA . LYS A 1 91 ? 24.682 -5.010 -17.361 1.00 79.44 91 LYS A CA 1
ATOM 739 C C . LYS A 1 91 ? 25.190 -6.423 -17.059 1.00 79.44 91 LYS A C 1
ATOM 741 O O . LYS A 1 91 ? 26.372 -6.589 -16.787 1.00 79.44 91 LYS A O 1
ATOM 746 N N . THR A 1 92 ? 24.317 -7.426 -17.075 1.00 63.09 92 THR A N 1
ATOM 747 C CA . THR A 1 92 ? 24.594 -8.790 -16.595 1.00 63.09 92 THR A CA 1
ATOM 748 C C . THR A 1 92 ? 25.217 -9.738 -17.626 1.00 63.09 92 THR A C 1
ATOM 750 O O . THR A 1 92 ? 25.326 -10.928 -17.348 1.00 63.09 92 THR A O 1
ATOM 753 N N . GLY A 1 93 ? 25.677 -9.254 -18.783 1.00 58.91 93 GLY A N 1
ATOM 754 C CA . GLY A 1 93 ? 26.383 -10.101 -19.750 1.00 58.91 93 GLY A CA 1
ATOM 755 C C . GLY A 1 93 ? 27.813 -10.421 -19.303 1.00 58.91 93 GLY A C 1
ATOM 756 O O . GLY A 1 93 ? 28.646 -9.518 -19.200 1.00 58.91 93 GLY A O 1
ATOM 757 N N . LYS A 1 94 ? 28.127 -11.703 -19.075 1.00 55.97 94 LYS A N 1
ATOM 758 C CA . LYS A 1 94 ? 29.518 -12.182 -19.165 1.00 55.97 94 LYS A CA 1
ATOM 759 C C . LYS A 1 94 ? 29.974 -12.033 -20.622 1.00 55.97 94 LYS A C 1
ATOM 761 O O . LYS A 1 94 ? 29.159 -12.184 -21.525 1.00 55.97 94 LYS A O 1
ATOM 766 N N . LYS A 1 95 ? 31.262 -11.749 -20.853 1.00 53.81 95 LYS A N 1
ATOM 767 C CA . LYS A 1 95 ? 31.827 -11.513 -22.201 1.00 53.81 95 LYS A CA 1
ATOM 768 C C . LYS A 1 95 ? 31.571 -12.649 -23.215 1.00 53.81 95 LYS A C 1
ATOM 770 O O . LYS A 1 95 ? 31.637 -12.364 -24.403 1.00 53.81 95 LYS A O 1
ATOM 775 N N . ASP A 1 96 ? 31.233 -13.856 -22.750 1.00 51.31 96 ASP A N 1
ATOM 776 C CA . ASP A 1 96 ? 31.074 -15.069 -23.569 1.00 51.31 96 ASP A CA 1
ATOM 777 C C . ASP A 1 96 ? 29.634 -15.631 -23.628 1.00 51.31 96 ASP A C 1
ATOM 779 O O . ASP A 1 96 ? 29.424 -16.708 -24.179 1.00 51.31 96 ASP A O 1
ATOM 783 N N . GLU A 1 97 ? 28.626 -14.945 -23.072 1.00 59.66 97 GLU A N 1
ATOM 784 C CA . GLU A 1 97 ? 27.214 -15.315 -23.289 1.00 59.66 97 GLU A CA 1
ATOM 785 C C . GLU A 1 97 ? 26.653 -14.579 -24.514 1.00 59.66 97 GLU A C 1
ATOM 787 O O . GLU A 1 97 ? 26.906 -13.384 -24.690 1.00 59.66 97 GLU A O 1
ATOM 792 N N . GLU A 1 98 ? 25.864 -15.278 -25.341 1.00 62.19 98 GLU A N 1
ATOM 793 C CA . GLU A 1 98 ? 25.073 -14.684 -26.427 1.00 62.19 98 GLU A CA 1
ATOM 794 C C . GLU A 1 98 ? 24.408 -13.389 -25.941 1.00 62.19 98 GLU A C 1
ATOM 796 O O . GLU A 1 98 ? 23.667 -13.381 -24.951 1.00 62.19 98 GLU A O 1
ATOM 801 N N . GLN A 1 99 ? 24.716 -12.269 -26.609 1.00 66.00 99 GLN A N 1
ATOM 802 C CA . GLN A 1 99 ? 24.223 -10.953 -26.215 1.00 66.00 99 GLN A CA 1
ATOM 803 C C . GLN A 1 99 ? 22.699 -10.931 -26.305 1.00 66.00 99 GLN A C 1
ATOM 805 O O . GLN A 1 99 ? 22.116 -10.735 -27.371 1.00 66.00 99 GLN A O 1
ATOM 810 N N . LYS A 1 100 ? 22.043 -11.121 -25.159 1.00 76.25 100 LYS A N 1
ATOM 811 C CA . LYS A 1 100 ? 20.590 -11.025 -25.059 1.00 76.25 100 LYS A CA 1
ATOM 812 C C . LYS A 1 100 ? 20.143 -9.640 -25.547 1.00 76.25 100 LYS A C 1
ATOM 814 O O . LYS A 1 100 ? 20.786 -8.647 -25.191 1.00 76.25 100 LYS A O 1
ATOM 819 N N . PRO A 1 101 ? 19.021 -9.531 -26.281 1.00 86.44 101 PRO A N 1
ATOM 820 C CA . PRO A 1 101 ? 18.554 -8.241 -26.773 1.00 86.44 101 PRO A CA 1
ATOM 821 C C . PRO A 1 101 ? 18.344 -7.239 -25.629 1.00 86.44 101 PRO A C 1
ATOM 823 O O . PRO A 1 101 ? 17.983 -7.619 -24.506 1.00 86.44 101 PRO A O 1
ATOM 826 N N . ARG A 1 102 ? 18.594 -5.956 -25.904 1.00 89.44 102 ARG A N 1
ATOM 827 C CA . ARG A 1 102 ? 18.532 -4.875 -24.911 1.00 89.44 102 ARG A CA 1
ATOM 828 C C . ARG A 1 102 ? 17.102 -4.676 -24.401 1.00 89.44 102 ARG A C 1
ATOM 830 O O . ARG A 1 102 ? 16.178 -4.528 -25.197 1.00 89.44 102 ARG A O 1
ATOM 837 N N . VAL A 1 103 ? 16.943 -4.583 -23.082 1.00 92.19 103 VAL A N 1
ATOM 838 C CA . VAL A 1 103 ? 15.679 -4.186 -22.447 1.00 92.19 103 VAL A CA 1
ATOM 839 C C . VAL A 1 103 ? 15.608 -2.658 -22.347 1.00 92.19 103 VAL A C 1
ATOM 841 O O . VAL A 1 103 ? 16.573 -2.012 -21.916 1.00 92.19 103 VAL A O 1
ATOM 844 N N . SER A 1 104 ? 14.478 -2.068 -22.730 1.00 94.81 104 SER A N 1
ATOM 845 C CA . SER A 1 104 ? 14.219 -0.626 -22.675 1.00 94.81 104 SER A CA 1
ATOM 846 C C . SER A 1 104 ? 12.736 -0.306 -22.483 1.00 94.81 104 SER A C 1
ATOM 848 O O . SER A 1 104 ? 11.867 -1.083 -22.869 1.00 94.81 104 SER A O 1
ATOM 850 N N . VAL A 1 105 ? 12.465 0.881 -21.937 1.00 96.75 105 VAL A N 1
ATOM 851 C CA . VAL A 1 105 ? 11.139 1.515 -21.984 1.00 96.75 105 VAL A CA 1
ATOM 852 C C . VAL A 1 105 ? 10.793 1.840 -23.443 1.00 96.75 105 VAL A C 1
ATOM 854 O O . VAL A 1 105 ? 11.678 2.250 -24.202 1.00 96.75 105 VAL A O 1
ATOM 857 N N . LEU A 1 106 ? 9.538 1.633 -23.840 1.00 96.75 106 LEU A N 1
ATOM 858 C CA . LEU A 1 106 ? 9.055 1.961 -25.179 1.00 96.75 106 LEU A CA 1
ATOM 859 C C . LEU A 1 106 ? 9.049 3.482 -25.393 1.00 96.75 106 LEU A C 1
ATOM 861 O O . LEU A 1 106 ? 8.918 4.280 -24.463 1.00 96.75 106 LEU A O 1
ATOM 865 N N . LYS A 1 107 ? 9.245 3.916 -26.639 1.00 95.62 107 LYS A N 1
ATOM 866 C CA . LYS A 1 107 ? 9.322 5.345 -26.957 1.00 95.62 107 LYS A CA 1
ATOM 867 C C . LYS A 1 107 ? 7.955 6.002 -26.7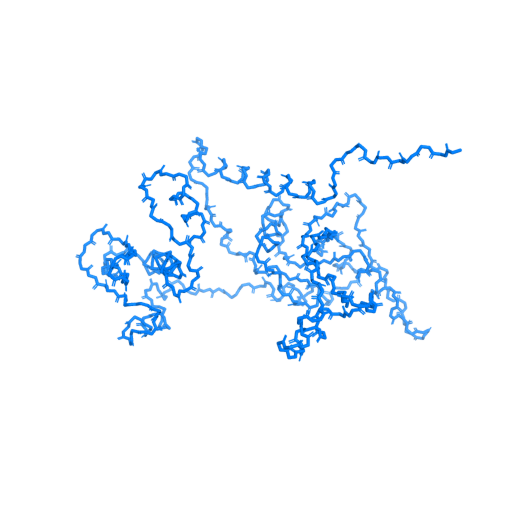47 1.00 95.62 107 LYS A C 1
ATOM 869 O O . LYS A 1 107 ? 6.991 5.596 -27.380 1.00 95.62 107 LYS A O 1
ATOM 874 N N . GLY A 1 108 ? 7.920 7.068 -25.949 1.00 95.00 108 GLY A N 1
ATOM 875 C CA . GLY A 1 108 ? 6.700 7.832 -25.660 1.00 95.00 108 GLY A CA 1
ATOM 876 C C . GLY A 1 108 ? 6.023 7.453 -24.342 1.00 95.00 108 GLY A C 1
ATOM 877 O O . GLY A 1 108 ? 5.125 8.164 -23.916 1.00 95.00 108 GLY A O 1
ATOM 878 N N . GLU A 1 109 ? 6.482 6.396 -23.671 1.00 96.19 109 GLU A N 1
ATOM 879 C CA . GLU A 1 109 ? 5.947 5.995 -22.372 1.00 96.19 109 GLU A CA 1
ATOM 880 C C . GLU A 1 109 ? 6.370 6.947 -21.252 1.00 96.19 109 GLU A C 1
ATOM 882 O O . GLU A 1 109 ? 7.529 7.374 -21.164 1.00 96.19 109 GLU A O 1
ATOM 887 N N . HIS A 1 110 ? 5.429 7.234 -20.356 1.00 95.31 110 HIS A N 1
ATOM 888 C CA . HIS A 1 110 ? 5.630 8.106 -19.206 1.00 95.31 110 HIS A CA 1
ATOM 889 C C . HIS A 1 110 ? 5.666 7.298 -17.911 1.00 95.31 110 HIS A C 1
ATOM 891 O O . HIS A 1 110 ? 4.937 6.323 -17.743 1.00 95.31 110 HIS A O 1
ATOM 897 N N . SER A 1 111 ? 6.532 7.703 -16.985 1.00 96.25 111 SER A N 1
ATOM 898 C CA . SER A 1 111 ? 6.608 7.072 -15.672 1.00 96.25 111 SER A CA 1
ATOM 899 C C . SER A 1 111 ? 5.478 7.530 -14.757 1.00 96.25 111 SER A C 1
ATOM 901 O O . SER A 1 111 ? 4.994 8.657 -14.848 1.00 96.25 111 SER A O 1
ATOM 903 N N . PHE A 1 112 ? 5.145 6.676 -13.798 1.00 97.31 112 PHE A N 1
ATOM 904 C CA . PHE A 1 112 ? 4.245 6.978 -12.700 1.00 97.31 112 PHE A CA 1
ATOM 905 C C . PHE A 1 112 ? 5.044 7.261 -11.416 1.00 97.31 112 PHE A C 1
ATOM 907 O O . PHE A 1 112 ? 6.001 6.529 -11.124 1.00 97.31 112 PHE A O 1
ATOM 914 N N . PRO A 1 113 ? 4.724 8.317 -10.649 1.00 96.81 113 PRO A N 1
ATOM 915 C CA . PRO A 1 113 ? 5.406 8.593 -9.394 1.00 96.81 113 PRO A CA 1
ATOM 916 C C . PRO A 1 113 ? 4.929 7.649 -8.281 1.00 96.81 113 PRO A C 1
ATOM 918 O O . PRO A 1 113 ? 3.748 7.349 -8.154 1.00 96.81 113 PRO A O 1
ATOM 921 N N . VAL A 1 114 ? 5.853 7.214 -7.432 1.00 96.06 114 VAL A N 1
ATOM 922 C CA . VAL A 1 114 ? 5.586 6.547 -6.153 1.00 96.06 114 VAL A CA 1
ATOM 923 C C . VAL A 1 114 ? 6.368 7.259 -5.062 1.00 96.06 114 VAL A C 1
ATOM 925 O O . VAL A 1 114 ? 7.484 7.728 -5.291 1.00 96.06 114 VAL A O 1
ATOM 928 N N . MET A 1 115 ? 5.803 7.336 -3.865 1.00 92.62 115 MET A N 1
ATOM 929 C CA . MET A 1 115 ? 6.408 8.052 -2.748 1.00 92.62 115 MET A CA 1
ATOM 930 C C . MET A 1 115 ? 6.997 7.088 -1.733 1.00 92.62 115 MET A C 1
ATOM 932 O O . MET A 1 115 ? 6.342 6.148 -1.292 1.00 92.62 115 MET A O 1
ATOM 936 N N . LEU A 1 116 ? 8.229 7.334 -1.314 1.00 91.12 116 LEU A N 1
ATOM 937 C CA . LEU A 1 116 ? 8.875 6.571 -0.260 1.00 91.12 116 LEU A CA 1
ATOM 938 C C . LEU A 1 116 ? 9.393 7.524 0.807 1.00 91.12 116 LEU A C 1
ATOM 940 O O . LEU A 1 116 ? 10.173 8.434 0.524 1.00 91.12 116 LEU A O 1
ATOM 944 N N . THR A 1 117 ? 8.992 7.281 2.049 1.00 88.88 117 THR A N 1
ATOM 945 C CA . THR A 1 117 ? 9.576 7.975 3.192 1.00 88.88 117 THR A CA 1
ATOM 946 C C . THR A 1 117 ? 10.909 7.330 3.533 1.00 88.88 117 THR A C 1
ATOM 948 O O . THR A 1 117 ? 10.982 6.162 3.914 1.00 88.88 117 THR A O 1
ATOM 951 N N . THR A 1 118 ? 11.974 8.107 3.385 1.00 88.69 118 THR A N 1
ATOM 952 C CA . THR A 1 118 ? 13.324 7.742 3.811 1.00 88.69 118 THR A CA 1
ATOM 953 C C . THR A 1 118 ? 13.655 8.462 5.108 1.00 88.69 118 THR A C 1
ATOM 955 O O . THR A 1 118 ? 13.139 9.544 5.373 1.00 88.69 118 THR A O 1
ATOM 958 N N . PHE A 1 119 ? 14.496 7.858 5.939 1.00 91.06 119 PHE A N 1
ATOM 959 C CA . PHE A 1 119 ? 14.869 8.425 7.230 1.00 91.06 119 PHE A CA 1
ATOM 960 C C . PHE A 1 119 ? 16.358 8.737 7.226 1.00 91.06 119 PHE A C 1
ATOM 962 O O . PHE A 1 119 ? 17.189 7.836 7.092 1.00 91.06 119 PHE A O 1
ATOM 969 N N . THR A 1 120 ? 16.692 10.013 7.385 1.00 92.94 120 THR A N 1
ATOM 970 C CA . THR A 1 120 ? 18.067 10.441 7.623 1.00 92.94 120 THR A CA 1
ATOM 971 C C . THR A 1 120 ? 18.312 10.424 9.123 1.00 92.94 120 THR A C 1
ATOM 973 O O . THR A 1 120 ? 17.727 11.215 9.860 1.00 92.94 120 THR A O 1
ATOM 976 N N . VAL A 1 121 ? 19.178 9.519 9.571 1.00 95.06 121 VAL A N 1
ATOM 977 C CA . VAL A 1 121 ? 19.541 9.373 10.981 1.00 95.06 121 VAL A CA 1
ATOM 978 C C . VAL A 1 121 ? 20.911 10.003 11.202 1.00 95.06 121 VAL A C 1
ATOM 980 O O . VAL A 1 121 ? 21.873 9.611 10.544 1.00 95.06 121 VAL A O 1
ATOM 983 N N . VAL A 1 122 ? 20.992 10.989 12.098 1.00 95.94 122 VAL A N 1
ATOM 984 C CA . VAL A 1 122 ? 22.199 11.797 12.337 1.00 95.94 122 VAL A CA 1
ATOM 985 C C . VAL A 1 122 ? 22.546 11.792 13.817 1.00 95.94 122 VAL A C 1
ATOM 987 O O . VAL A 1 122 ? 21.699 12.130 14.643 1.00 95.94 122 VAL A O 1
ATOM 990 N N . ASN A 1 123 ? 23.780 11.437 14.168 1.00 95.94 123 ASN A N 1
ATOM 991 C CA . ASN A 1 123 ? 24.248 11.521 15.548 1.00 95.94 123 ASN A CA 1
ATOM 992 C C . ASN A 1 123 ? 24.269 12.991 16.011 1.00 95.94 123 ASN A C 1
ATOM 994 O O . ASN A 1 123 ? 24.753 13.875 15.299 1.00 95.94 123 ASN A O 1
ATOM 998 N N . LYS A 1 124 ? 23.732 13.270 17.203 1.00 95.69 124 LYS A N 1
ATOM 999 C CA . LYS A 1 124 ? 23.593 14.631 17.741 1.00 95.69 124 LYS A CA 1
ATOM 1000 C C . LYS A 1 124 ? 24.943 15.317 17.949 1.00 95.69 124 LYS A C 1
ATOM 1002 O O . LYS A 1 124 ? 25.039 16.516 17.674 1.00 95.69 124 LYS A O 1
ATOM 1007 N N . GLU A 1 125 ? 25.954 14.570 18.380 1.00 94.00 125 GLU A N 1
ATOM 1008 C CA . GLU A 1 125 ? 27.287 15.075 18.713 1.00 94.00 125 GLU A CA 1
ATOM 1009 C C . GLU A 1 125 ? 28.231 14.995 17.514 1.00 94.00 125 GLU A C 1
ATOM 1011 O O . GLU A 1 125 ? 28.733 16.021 17.060 1.00 94.00 125 GLU A O 1
ATOM 1016 N N . THR A 1 126 ? 28.424 13.797 16.954 1.00 94.88 126 THR A N 1
ATOM 1017 C CA . THR A 1 126 ? 29.430 13.562 15.902 1.00 94.88 126 THR A CA 1
ATOM 1018 C C . THR A 1 126 ? 28.980 14.033 14.521 1.00 94.88 126 THR A C 1
ATOM 1020 O O . THR A 1 126 ? 29.807 14.197 13.628 1.00 94.88 126 THR A O 1
ATOM 1023 N N . LYS A 1 127 ? 27.672 14.265 14.334 1.00 94.12 127 LYS A N 1
ATOM 1024 C CA . LYS A 1 127 ? 27.027 14.564 13.039 1.00 94.12 127 LYS A CA 1
ATOM 1025 C C . LYS A 1 127 ? 27.160 13.455 11.991 1.00 94.12 127 LYS A C 1
ATOM 1027 O O . LYS A 1 127 ? 26.823 13.671 10.830 1.00 94.12 127 LYS A O 1
ATOM 1032 N N . GLU A 1 128 ? 27.596 12.263 12.384 1.00 94.19 128 GLU A N 1
ATOM 1033 C CA . GLU A 1 128 ? 27.696 11.119 11.482 1.00 94.19 128 GLU A CA 1
ATOM 1034 C C . GLU A 1 128 ? 26.322 10.548 11.129 1.00 94.19 128 GLU A C 1
ATOM 1036 O O . GLU A 1 128 ? 25.378 10.583 11.926 1.00 94.19 128 GLU A O 1
ATOM 1041 N N . HIS A 1 129 ? 26.228 9.994 9.921 1.00 94.19 129 HIS A N 1
ATOM 1042 C CA . HIS A 1 129 ? 25.014 9.386 9.397 1.00 94.19 129 HIS A CA 1
ATOM 1043 C C . HIS A 1 129 ? 25.066 7.868 9.532 1.00 94.19 129 HIS A C 1
ATOM 1045 O O . HIS A 1 129 ? 26.061 7.246 9.160 1.00 94.19 129 HIS A O 1
ATOM 1051 N N . ILE A 1 130 ? 23.960 7.269 9.971 1.00 93.56 130 ILE A N 1
ATOM 1052 C CA . ILE A 1 130 ? 23.776 5.812 9.948 1.00 93.56 130 ILE A CA 1
ATOM 1053 C C . ILE A 1 130 ? 22.555 5.439 9.111 1.00 93.56 130 ILE A C 1
ATOM 1055 O O . ILE A 1 130 ? 21.677 6.268 8.853 1.00 93.56 130 ILE A O 1
ATOM 1059 N N . LYS A 1 131 ? 22.491 4.183 8.658 1.00 93.19 131 LYS A N 1
ATOM 1060 C CA . LYS A 1 131 ? 21.314 3.697 7.936 1.00 93.19 131 LYS A CA 1
ATOM 1061 C C . LYS A 1 131 ? 20.152 3.524 8.907 1.00 93.19 131 LYS A C 1
ATOM 1063 O O . LYS A 1 131 ? 20.334 3.150 10.062 1.00 93.19 131 LYS A O 1
ATOM 1068 N N . TRP A 1 132 ? 18.940 3.720 8.397 1.00 91.62 132 TRP A N 1
ATOM 1069 C CA . TRP A 1 132 ? 17.710 3.468 9.149 1.00 91.62 132 TRP A CA 1
ATOM 1070 C C . TRP A 1 132 ? 17.630 2.038 9.705 1.00 91.62 132 TRP A C 1
ATOM 1072 O O . TRP A 1 132 ? 17.176 1.832 10.826 1.00 91.62 132 TRP A O 1
ATOM 1082 N N . GLU A 1 133 ? 18.098 1.051 8.937 1.00 91.81 133 GLU A N 1
ATOM 1083 C CA . GLU A 1 133 ? 18.123 -0.350 9.370 1.00 91.81 133 GLU A CA 1
ATOM 1084 C C . GLU A 1 133 ? 19.029 -0.561 10.587 1.00 91.81 133 GLU A C 1
ATOM 1086 O O . GLU A 1 133 ? 18.607 -1.206 11.541 1.00 91.81 133 GLU A O 1
ATOM 1091 N N . ASP A 1 134 ? 20.206 0.066 10.603 1.00 93.75 134 ASP A N 1
ATOM 1092 C CA . ASP A 1 134 ? 21.140 -0.016 11.729 1.00 93.75 134 ASP A CA 1
ATOM 1093 C C . ASP A 1 134 ? 20.565 0.702 12.962 1.00 93.75 134 ASP A C 1
ATOM 1095 O O . ASP A 1 134 ? 20.612 0.179 14.072 1.00 93.75 134 ASP A O 1
ATOM 1099 N N . TYR A 1 135 ? 19.921 1.861 12.768 1.00 93.50 135 TYR A N 1
ATOM 1100 C CA . TYR A 1 135 ? 19.257 2.606 13.845 1.00 93.50 135 TYR A CA 1
ATOM 1101 C C . TYR A 1 135 ? 18.156 1.797 14.549 1.00 93.50 135 TYR A C 1
ATOM 1103 O O . TYR A 1 135 ? 18.024 1.848 15.773 1.00 93.50 135 TYR A O 1
ATOM 1111 N N . LYS A 1 136 ? 17.369 1.015 13.797 1.00 92.81 136 LYS A N 1
ATOM 1112 C CA . LYS A 1 136 ? 16.323 0.153 14.372 1.00 92.81 136 LYS A CA 1
ATOM 1113 C C . LYS A 1 136 ? 16.885 -0.951 15.270 1.00 92.81 136 LYS A C 1
ATOM 1115 O O . LYS A 1 136 ? 16.147 -1.448 16.115 1.00 92.81 136 LYS A O 1
ATOM 1120 N N . LEU A 1 137 ? 18.153 -1.321 15.118 1.00 95.19 137 LEU A N 1
ATOM 1121 C CA . LEU A 1 137 ? 18.796 -2.342 15.946 1.00 95.19 137 LEU A CA 1
ATOM 1122 C C . LEU A 1 137 ? 19.392 -1.776 17.245 1.00 95.19 137 LEU A C 1
ATOM 1124 O O . LEU A 1 137 ? 19.727 -2.551 18.134 1.00 95.19 137 LEU A O 1
ATOM 1128 N N . LEU A 1 138 ? 19.493 -0.449 17.373 1.00 94.44 138 LEU A N 1
ATOM 112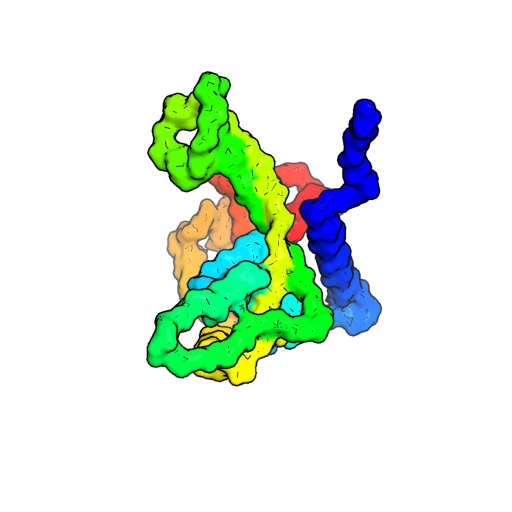9 C CA . LEU A 1 138 ? 20.014 0.210 18.572 1.00 94.44 138 LEU A CA 1
ATOM 1130 C C . LEU A 1 138 ? 19.063 0.082 19.766 1.00 94.44 138 LEU A C 1
ATOM 1132 O O . LEU A 1 138 ? 17.835 0.104 19.606 1.00 94.44 138 LEU A O 1
ATOM 1136 N N . SER A 1 139 ? 19.646 0.042 20.966 1.00 95.69 139 SER A N 1
ATOM 1137 C CA . SER A 1 139 ? 18.911 0.165 22.227 1.00 95.69 139 SER A CA 1
ATOM 1138 C C . SER A 1 139 ? 18.256 1.544 22.371 1.00 95.69 139 SER A C 1
ATOM 1140 O O . SER A 1 139 ? 18.602 2.502 21.676 1.00 95.69 139 SER A O 1
ATOM 1142 N N . GLN A 1 140 ? 17.296 1.670 23.290 1.00 93.00 140 GLN A N 1
ATOM 1143 C CA . GLN A 1 140 ? 16.589 2.933 23.515 1.00 93.00 140 GLN A CA 1
ATOM 1144 C C . GLN A 1 140 ? 17.543 4.072 23.917 1.00 93.00 140 GLN A C 1
ATOM 1146 O O . GLN A 1 140 ? 17.471 5.149 23.329 1.00 93.00 140 GLN A O 1
ATOM 1151 N N . GLU A 1 141 ? 18.489 3.810 24.824 1.00 93.50 141 GLU A N 1
ATOM 1152 C CA . GLU A 1 141 ? 19.504 4.783 25.262 1.00 93.50 141 GLU A CA 1
ATOM 1153 C C . GLU A 1 141 ? 20.415 5.239 24.110 1.00 93.50 141 GLU A C 1
ATOM 1155 O O . GLU A 1 141 ? 20.779 6.410 23.999 1.00 93.50 141 GLU A O 1
ATOM 1160 N N . GLU A 1 142 ? 20.782 4.331 23.204 1.00 93.19 142 GLU A N 1
ATOM 1161 C CA . GLU A 1 142 ? 21.586 4.681 22.031 1.00 93.19 142 GLU A CA 1
ATOM 1162 C C . GLU A 1 142 ? 20.790 5.504 21.022 1.00 93.19 142 GLU A C 1
ATOM 1164 O O . GLU A 1 142 ? 21.327 6.451 20.445 1.00 93.19 142 GLU A O 1
ATOM 1169 N N . ARG A 1 143 ? 19.503 5.194 20.827 1.00 94.12 143 ARG A N 1
ATOM 1170 C CA . ARG A 1 143 ? 18.627 5.945 19.918 1.00 94.12 143 ARG A CA 1
ATOM 1171 C C . ARG A 1 143 ? 18.472 7.405 20.330 1.00 94.12 143 ARG A C 1
ATOM 1173 O O . ARG A 1 143 ? 18.371 8.258 19.448 1.00 94.12 143 ARG A O 1
ATOM 1180 N N . GLU A 1 144 ? 18.512 7.709 21.627 1.00 94.75 144 GLU A N 1
ATOM 1181 C CA . GLU A 1 144 ? 18.457 9.081 22.149 1.00 94.75 144 GLU A CA 1
ATOM 1182 C C . GLU A 1 144 ? 19.645 9.944 21.704 1.00 94.75 144 GLU A C 1
ATOM 1184 O O . GLU A 1 144 ? 19.539 11.173 21.683 1.00 94.75 144 GLU A O 1
ATOM 1189 N N . LYS A 1 145 ? 20.753 9.334 21.269 1.00 95.69 145 LYS A N 1
ATOM 1190 C CA . LYS A 1 145 ? 21.929 10.045 20.743 1.00 95.69 145 LYS A CA 1
ATOM 1191 C C . LYS A 1 145 ? 21.753 10.519 19.300 1.00 95.69 145 LYS A C 1
ATOM 1193 O O . LYS A 1 145 ? 22.614 11.239 18.797 1.00 95.69 145 LYS A O 1
ATOM 1198 N N . TYR A 1 146 ? 20.660 10.162 18.626 1.00 96.56 146 TYR A N 1
ATOM 1199 C CA . TYR A 1 146 ? 20.428 10.494 17.220 1.00 96.56 146 TYR A CA 1
ATOM 1200 C C . TYR A 1 146 ? 19.195 11.379 17.025 1.00 96.56 146 TYR A C 1
ATOM 1202 O O . TYR A 1 146 ? 18.218 11.308 17.766 1.00 96.56 146 TYR A O 1
ATOM 1210 N N . ASN A 1 147 ? 19.240 12.199 15.978 1.00 95.56 147 ASN A N 1
ATOM 1211 C CA . ASN A 1 147 ? 18.076 12.850 15.395 1.00 95.56 147 ASN A CA 1
ATOM 1212 C C . ASN A 1 147 ? 17.641 12.069 14.152 1.00 95.56 147 ASN A C 1
ATOM 1214 O O . ASN A 1 147 ? 18.472 11.733 13.304 1.00 95.56 147 ASN A O 1
ATOM 1218 N N . VAL A 1 148 ? 16.340 11.813 14.032 1.00 95.19 148 VAL A N 1
ATOM 1219 C CA . VAL A 1 148 ? 15.743 11.131 12.881 1.00 95.19 148 VAL A CA 1
ATOM 1220 C C . VAL A 1 148 ? 14.917 12.137 12.094 1.00 95.19 148 VAL A C 1
ATOM 1222 O O . VAL A 1 148 ? 13.950 12.693 12.609 1.00 95.19 148 VAL A O 1
ATOM 1225 N N . TYR A 1 149 ? 15.289 12.353 10.837 1.00 93.19 149 TYR A N 1
ATOM 1226 C CA . TYR A 1 149 ? 14.597 13.265 9.935 1.00 93.19 149 TYR A CA 1
ATOM 1227 C C . TYR A 1 149 ? 13.893 12.459 8.839 1.00 93.19 149 TYR A C 1
ATOM 1229 O O . TYR A 1 149 ? 14.573 11.907 7.966 1.00 93.19 149 TYR A O 1
ATOM 1237 N N . PRO A 1 150 ? 12.553 12.350 8.867 1.00 92.38 150 PRO A N 1
ATOM 1238 C CA . PRO A 1 150 ? 11.810 11.746 7.774 1.00 92.38 150 PRO A CA 1
ATOM 1239 C C . PRO A 1 150 ? 11.831 12.674 6.558 1.00 92.38 150 PRO A C 1
ATOM 1241 O O . PRO A 1 150 ? 11.607 13.879 6.666 1.00 92.38 150 PRO A O 1
ATOM 1244 N N . LYS A 1 151 ? 12.074 12.101 5.384 1.00 89.12 151 LYS A N 1
ATOM 1245 C CA . LYS A 1 151 ? 12.022 12.789 4.101 1.00 89.12 151 LYS A CA 1
ATOM 1246 C C . LYS A 1 151 ? 11.192 11.976 3.124 1.00 89.12 151 LYS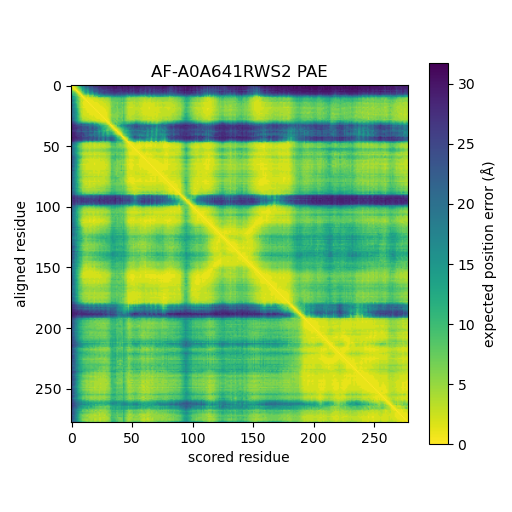 A C 1
ATOM 1248 O O . LYS A 1 151 ? 11.561 10.854 2.770 1.00 89.12 151 LYS A O 1
ATOM 1253 N N . LEU A 1 152 ? 10.098 12.569 2.665 1.00 88.44 152 LEU A N 1
ATOM 1254 C CA . LEU A 1 152 ? 9.330 12.036 1.552 1.00 88.44 152 LEU A CA 1
ATOM 1255 C C . LEU A 1 152 ? 10.145 12.209 0.268 1.00 88.44 152 LEU A C 1
ATOM 1257 O O . LEU A 1 152 ? 10.679 13.287 0.011 1.00 88.44 152 LEU A O 1
ATOM 1261 N N . GLN A 1 153 ? 10.295 11.132 -0.493 1.00 90.69 153 GLN A N 1
ATOM 1262 C CA . GLN A 1 153 ? 10.999 11.135 -1.767 1.00 90.69 153 GLN A CA 1
ATOM 1263 C C . GLN A 1 153 ? 10.117 10.532 -2.845 1.00 90.69 153 GLN A C 1
ATOM 1265 O O . GLN A 1 153 ? 9.481 9.500 -2.630 1.00 90.69 153 GLN A O 1
ATOM 1270 N N . THR A 1 154 ? 10.139 11.147 -4.022 1.00 93.69 154 THR A N 1
ATOM 1271 C CA . THR A 1 154 ? 9.431 10.629 -5.192 1.00 93.69 154 THR A CA 1
ATOM 1272 C C . THR A 1 154 ? 10.366 9.788 -6.052 1.00 93.69 154 THR A C 1
ATOM 1274 O O . THR A 1 154 ? 11.455 10.220 -6.431 1.00 93.69 154 THR A O 1
ATOM 1277 N N . TYR A 1 155 ? 9.921 8.583 -6.387 1.00 94.38 155 TYR A N 1
ATOM 1278 C CA . TYR A 1 155 ? 10.558 7.690 -7.343 1.00 94.38 155 TYR A CA 1
ATOM 1279 C C . TYR A 1 155 ? 9.645 7.505 -8.544 1.00 94.38 155 TYR A C 1
ATOM 1281 O O . TYR A 1 155 ? 8.429 7.486 -8.413 1.00 94.38 155 TYR A O 1
ATOM 1289 N N . HIS A 1 156 ? 10.235 7.324 -9.718 1.00 95.94 156 HIS A N 1
ATOM 1290 C CA . HIS A 1 156 ? 9.488 7.127 -10.953 1.00 95.94 156 HIS A CA 1
ATOM 1291 C C . HIS A 1 156 ? 9.585 5.674 -11.401 1.00 95.94 156 HIS A C 1
ATOM 1293 O O . HIS A 1 156 ? 10.686 5.132 -11.559 1.00 95.94 156 HIS A O 1
ATOM 1299 N N . VAL A 1 157 ? 8.428 5.052 -11.605 1.00 97.81 157 VAL A N 1
ATOM 1300 C CA . VAL A 1 157 ? 8.308 3.657 -12.018 1.00 97.81 157 VAL A CA 1
ATOM 1301 C C . VAL A 1 157 ? 7.549 3.535 -13.332 1.00 97.81 157 VAL A C 1
ATOM 1303 O O . VAL A 1 157 ? 6.736 4.381 -13.676 1.00 97.81 157 VAL A O 1
ATOM 1306 N N . PHE A 1 158 ? 7.833 2.467 -14.061 1.00 98.25 158 PHE A N 1
ATOM 1307 C CA . PHE A 1 158 ? 7.159 2.065 -15.285 1.00 98.25 158 PHE A CA 1
ATOM 1308 C C . PHE A 1 158 ? 6.529 0.699 -15.055 1.00 98.25 158 PHE A C 1
ATOM 1310 O O . PHE A 1 158 ? 7.153 -0.172 -14.432 1.00 98.25 158 PHE A O 1
ATOM 1317 N N . ASN A 1 159 ? 5.317 0.498 -15.556 1.00 97.81 159 ASN A N 1
ATOM 1318 C CA . ASN A 1 159 ? 4.734 -0.828 -15.657 1.00 97.81 159 ASN A CA 1
ATOM 1319 C C . ASN A 1 159 ? 5.556 -1.671 -16.650 1.00 97.81 159 ASN A C 1
ATOM 1321 O O . ASN A 1 159 ? 6.095 -1.148 -17.624 1.00 97.81 159 ASN A O 1
ATOM 1325 N N . VAL A 1 160 ? 5.655 -2.984 -16.437 1.00 96.19 160 VAL A N 1
ATOM 1326 C CA . VAL A 1 160 ? 6.355 -3.887 -17.372 1.00 96.19 160 VAL A CA 1
ATOM 1327 C C . VAL A 1 160 ? 5.796 -3.822 -18.797 1.00 96.19 160 VAL A C 1
ATOM 1329 O O . VAL A 1 160 ? 6.559 -3.996 -19.745 1.00 96.19 160 VAL A O 1
ATOM 1332 N N . SER A 1 161 ? 4.507 -3.506 -18.955 1.00 95.88 161 SER A N 1
ATOM 1333 C CA . SER A 1 161 ? 3.837 -3.332 -20.252 1.00 95.88 161 SER A CA 1
ATOM 1334 C C . SER A 1 161 ? 4.340 -2.112 -21.035 1.00 95.88 161 SER A C 1
ATOM 1336 O O . SER A 1 161 ? 4.190 -2.066 -22.247 1.00 95.88 161 SER A O 1
ATOM 1338 N N . GLN A 1 162 ? 4.991 -1.157 -20.365 1.00 97.50 162 GLN A N 1
ATOM 1339 C CA . GLN A 1 162 ? 5.609 0.028 -20.975 1.00 97.50 162 GLN A CA 1
ATOM 1340 C C . GLN A 1 162 ? 7.045 -0.241 -21.458 1.00 97.50 162 GLN A C 1
ATOM 1342 O O . GLN A 1 162 ? 7.811 0.675 -21.764 1.00 97.50 162 GLN A O 1
ATOM 1347 N N . THR A 1 163 ? 7.472 -1.501 -21.470 1.00 96.62 163 THR A N 1
ATOM 1348 C CA . THR A 1 163 ? 8.824 -1.914 -21.856 1.00 96.62 163 THR A CA 1
ATOM 1349 C C . THR A 1 163 ? 8.759 -2.956 -22.958 1.00 96.62 163 THR A C 1
ATOM 1351 O O . THR A 1 163 ? 7.746 -3.625 -23.126 1.00 96.62 163 THR A O 1
ATOM 1354 N N . ASN A 1 164 ? 9.872 -3.166 -23.657 1.00 95.69 164 ASN A N 1
ATOM 1355 C CA . ASN A 1 164 ? 9.988 -4.244 -24.642 1.00 95.69 164 ASN A CA 1
ATOM 1356 C C . ASN A 1 164 ? 10.235 -5.639 -24.018 1.00 95.69 164 ASN A C 1
ATOM 1358 O O . ASN A 1 164 ? 10.733 -6.545 -24.689 1.00 95.69 164 ASN A O 1
ATOM 1362 N N . LEU A 1 165 ? 9.980 -5.818 -22.710 1.00 93.25 165 LEU A N 1
ATOM 1363 C CA . LEU A 1 165 ? 10.262 -7.070 -21.994 1.00 93.25 165 LEU A CA 1
ATOM 1364 C C . LEU A 1 165 ? 9.552 -8.270 -22.621 1.00 93.25 165 LEU A C 1
ATOM 1366 O O . LEU A 1 165 ? 10.132 -9.355 -22.643 1.00 93.25 165 LEU A O 1
ATOM 1370 N N . LYS A 1 166 ? 8.337 -8.074 -23.139 1.00 94.12 166 LYS A N 1
ATOM 1371 C CA . LYS A 1 166 ? 7.561 -9.127 -23.794 1.00 94.12 166 LYS A CA 1
ATOM 1372 C C . LYS A 1 166 ? 8.299 -9.702 -25.002 1.00 94.12 166 LYS A C 1
ATOM 1374 O O . LYS A 1 166 ? 8.374 -10.916 -25.154 1.00 94.12 166 LYS A O 1
ATOM 1379 N N . GLU A 1 167 ? 8.882 -8.839 -25.828 1.00 93.44 167 GLU A N 1
ATOM 1380 C CA . GLU A 1 167 ? 9.592 -9.230 -27.043 1.00 93.44 167 GLU A CA 1
ATOM 1381 C C . GLU A 1 167 ? 10.985 -9.779 -26.733 1.00 93.44 167 GLU A C 1
ATOM 1383 O O . GLU A 1 167 ? 11.414 -10.763 -27.332 1.00 93.44 167 GLU A O 1
ATOM 1388 N N . VAL A 1 168 ? 11.715 -9.147 -25.805 1.00 92.88 168 VAL A N 1
ATOM 1389 C CA . VAL A 1 168 ? 13.130 -9.480 -25.584 1.00 92.88 168 VAL A CA 1
ATOM 1390 C C . VAL A 1 168 ? 13.372 -10.512 -24.484 1.00 92.88 168 VAL A C 1
ATOM 1392 O O . VAL A 1 168 ? 14.479 -11.048 -24.389 1.00 92.88 168 VAL A O 1
ATOM 1395 N N . ARG A 1 169 ? 12.390 -10.779 -23.619 1.00 91.56 169 ARG A N 1
ATOM 1396 C CA . ARG A 1 169 ? 12.455 -11.769 -22.528 1.00 91.56 169 ARG A CA 1
ATOM 1397 C C . ARG A 1 169 ? 11.121 -12.540 -22.415 1.00 91.56 169 ARG A C 1
ATOM 1399 O O . ARG A 1 169 ? 10.490 -12.487 -21.358 1.00 91.56 169 ARG A O 1
ATOM 1406 N N . PRO A 1 170 ? 10.705 -13.291 -23.452 1.00 93.19 170 PRO A N 1
ATOM 1407 C CA . PRO A 1 170 ? 9.398 -13.956 -23.486 1.00 93.19 170 PRO A CA 1
ATOM 1408 C C . PRO A 1 170 ? 9.187 -14.941 -22.327 1.00 93.19 170 PRO A C 1
ATOM 1410 O O . PRO A 1 170 ? 8.138 -14.911 -21.700 1.00 93.19 170 PRO A O 1
ATOM 1413 N N . GLU A 1 171 ? 10.201 -15.725 -21.945 1.00 92.94 171 GLU A N 1
ATOM 1414 C CA . GLU A 1 171 ? 10.105 -16.644 -20.794 1.00 92.94 171 GLU A CA 1
ATOM 1415 C C . GLU A 1 171 ? 9.857 -15.916 -19.462 1.00 92.94 171 GLU A C 1
ATOM 1417 O O . GLU A 1 171 ? 9.202 -16.432 -18.558 1.00 92.94 171 GLU A O 1
ATOM 1422 N N . PHE A 1 172 ? 10.415 -14.710 -19.304 1.00 91.38 172 PHE A N 1
ATOM 1423 C CA . PHE A 1 172 ? 10.170 -13.897 -18.114 1.00 91.38 172 PHE A CA 1
ATOM 1424 C C . PHE A 1 172 ? 8.760 -13.308 -18.143 1.00 91.38 172 PHE A C 1
ATOM 1426 O O . PHE A 1 172 ? 8.098 -13.272 -17.110 1.00 91.38 172 PHE A O 1
ATOM 1433 N N . TRP A 1 173 ? 8.297 -12.877 -19.318 1.00 94.31 173 TRP A N 1
ATOM 1434 C CA . TRP A 1 173 ? 6.937 -12.387 -19.511 1.00 94.31 173 TRP A CA 1
ATOM 1435 C C . TRP A 1 173 ? 5.892 -13.468 -19.220 1.00 94.31 173 TRP A C 1
ATOM 1437 O O . TRP A 1 173 ? 4.956 -13.215 -18.470 1.00 94.31 173 TRP A O 1
ATOM 1447 N N . GLU A 1 174 ? 6.097 -14.687 -19.718 1.00 94.12 174 GLU A N 1
ATOM 1448 C CA . GLU A 1 174 ? 5.204 -15.823 -19.474 1.00 94.12 174 GLU A CA 1
ATOM 1449 C C . GLU A 1 174 ? 5.090 -16.141 -17.976 1.00 94.12 174 GLU A C 1
ATOM 1451 O O . GLU A 1 174 ? 3.992 -16.350 -17.465 1.00 94.12 174 GLU A O 1
ATOM 1456 N N . LYS A 1 175 ? 6.202 -16.083 -17.229 1.00 92.81 175 LYS A N 1
ATOM 1457 C CA . LYS A 1 175 ? 6.176 -16.223 -15.763 1.00 92.81 175 LYS A CA 1
ATOM 1458 C C . LYS A 1 175 ? 5.335 -15.147 -15.082 1.00 92.81 175 LYS A C 1
ATOM 1460 O O . LYS A 1 175 ? 4.652 -15.452 -14.109 1.00 92.81 175 LYS A O 1
ATOM 1465 N N . LEU A 1 176 ? 5.383 -13.905 -15.567 1.00 92.19 176 LEU A N 1
ATOM 1466 C CA . LEU A 1 176 ? 4.523 -12.840 -15.048 1.00 92.19 176 LEU A CA 1
ATOM 1467 C C . LEU A 1 176 ? 3.055 -13.114 -15.393 1.00 92.19 176 LEU A C 1
ATOM 1469 O O . LEU A 1 176 ? 2.204 -13.010 -14.522 1.00 92.19 176 LEU A O 1
ATOM 1473 N N . GLU A 1 177 ? 2.740 -13.509 -16.625 1.00 91.50 177 GLU A N 1
ATOM 1474 C CA . GLU A 1 177 ? 1.363 -13.856 -17.004 1.00 91.50 177 GLU A CA 1
ATOM 1475 C C . GLU A 1 177 ? 0.805 -15.008 -16.160 1.00 91.50 177 GLU A C 1
ATOM 1477 O O . GLU A 1 177 ? -0.347 -14.948 -15.736 1.00 91.50 177 GLU A O 1
ATOM 1482 N N . GLN A 1 178 ? 1.628 -16.013 -15.850 1.00 89.75 178 GLN A N 1
ATOM 1483 C CA . GLN A 1 178 ? 1.266 -17.106 -14.948 1.00 89.75 178 GLN A CA 1
ATOM 1484 C C . GLN A 1 178 ? 1.067 -16.621 -13.504 1.00 89.75 178 GLN A C 1
ATOM 1486 O O . GLN A 1 178 ? 0.040 -16.942 -12.908 1.00 89.75 178 GLN A O 1
ATOM 1491 N N . GLU A 1 179 ? 1.994 -15.823 -12.951 1.00 88.38 179 GLU A N 1
ATOM 1492 C CA . GLU A 1 179 ? 1.880 -15.247 -11.595 1.00 88.38 179 GLU A CA 1
ATOM 1493 C C . GLU A 1 179 ? 0.573 -14.460 -11.439 1.00 88.38 179 GLU A C 1
ATOM 1495 O O . GLU A 1 179 ? -0.116 -14.587 -10.429 1.00 88.38 179 GLU A O 1
ATOM 1500 N N . TYR A 1 180 ? 0.215 -13.683 -12.463 1.00 85.00 180 TYR A N 1
ATOM 1501 C CA . TYR A 1 180 ? -0.957 -12.815 -12.464 1.00 85.00 180 TYR A CA 1
ATOM 1502 C C . TYR A 1 180 ? -2.225 -13.474 -13.039 1.00 85.00 180 TYR A C 1
ATOM 1504 O O . TYR A 1 180 ? -3.259 -12.816 -13.163 1.00 85.00 180 TYR A O 1
ATOM 1512 N N . SER A 1 181 ? -2.184 -14.774 -13.352 1.00 80.50 181 SER A N 1
ATOM 1513 C CA . SER A 1 181 ? -3.370 -15.534 -13.748 1.00 80.50 181 SER A CA 1
ATOM 1514 C C . SER A 1 181 ? -4.217 -15.877 -12.518 1.00 80.50 181 SER A C 1
ATOM 1516 O O . SER A 1 181 ? -3.718 -16.389 -11.518 1.00 80.50 181 SER A O 1
ATOM 1518 N N . MET A 1 182 ? -5.513 -15.558 -12.561 1.00 64.62 182 MET A N 1
ATOM 1519 C CA . MET A 1 182 ? -6.430 -15.876 -11.465 1.00 64.62 182 MET A CA 1
ATOM 1520 C C . MET A 1 182 ? -6.930 -17.321 -11.591 1.00 64.62 182 MET A C 1
ATOM 1522 O O . MET A 1 182 ? -7.423 -17.691 -12.665 1.00 64.62 182 MET A O 1
ATOM 1526 N N . PRO A 1 183 ? -6.887 -18.137 -10.521 1.00 59.88 183 PRO A N 1
ATOM 1527 C CA . PRO A 1 183 ? -7.657 -19.370 -10.492 1.00 59.88 183 PRO A CA 1
ATOM 1528 C C . PRO A 1 183 ? -9.151 -19.022 -10.558 1.00 59.88 183 PRO A C 1
ATOM 1530 O O . PRO A 1 183 ? -9.616 -18.085 -9.905 1.00 59.88 183 PRO A O 1
ATOM 1533 N N . LYS A 1 184 ? -9.916 -19.755 -11.374 1.00 56.75 184 LYS A N 1
ATOM 1534 C CA . LYS A 1 184 ? -11.377 -19.623 -11.398 1.00 56.75 184 LYS A CA 1
ATOM 1535 C C . LYS A 1 184 ? -11.916 -20.117 -10.058 1.00 56.75 184 LYS A C 1
ATOM 1537 O O . LYS A 1 184 ? -11.792 -21.301 -9.766 1.00 56.75 184 LYS A O 1
ATOM 1542 N N . VAL A 1 185 ? -12.500 -19.227 -9.263 1.00 57.53 185 VAL A N 1
ATOM 1543 C CA . VAL A 1 185 ? -13.274 -19.627 -8.084 1.00 57.53 185 VAL A CA 1
ATOM 1544 C C . VAL A 1 185 ? -14.607 -20.180 -8.587 1.00 57.53 185 VAL A C 1
ATOM 1546 O O . VAL A 1 185 ? -15.318 -19.499 -9.333 1.00 57.53 185 VAL A O 1
ATOM 1549 N N . GLU A 1 186 ? -14.920 -21.432 -8.252 1.00 55.12 186 GLU A N 1
ATOM 1550 C CA . GLU A 1 186 ? -16.229 -22.010 -8.558 1.00 55.12 186 GLU A CA 1
ATOM 1551 C C . GLU A 1 186 ? -17.300 -21.304 -7.720 1.00 55.12 186 GLU A C 1
ATOM 1553 O O . GLU A 1 186 ? -17.131 -21.072 -6.525 1.00 55.12 186 GLU A O 1
ATOM 1558 N N . LYS A 1 187 ? -18.408 -20.919 -8.361 1.00 54.44 187 LYS A N 1
ATOM 1559 C CA . LYS A 1 187 ? -19.459 -20.087 -7.753 1.00 54.44 187 LYS A CA 1
ATOM 1560 C C . LYS A 1 187 ? -20.204 -20.760 -6.593 1.00 54.44 187 LYS A C 1
ATOM 1562 O O . LYS A 1 187 ? -20.991 -20.078 -5.943 1.00 54.44 187 LYS A O 1
ATOM 1567 N N . ASP A 1 188 ? -19.986 -22.044 -6.339 1.00 52.44 188 ASP A N 1
ATOM 1568 C CA . ASP A 1 188 ? -20.834 -22.845 -5.453 1.00 52.44 188 ASP A CA 1
ATOM 1569 C C . ASP A 1 188 ? -20.442 -22.763 -3.960 1.00 52.44 188 ASP A C 1
ATOM 1571 O O . ASP A 1 188 ? -21.209 -23.195 -3.103 1.00 52.44 188 ASP A O 1
ATOM 1575 N N . GLU A 1 189 ? -19.330 -22.104 -3.601 1.00 54.31 189 GLU A N 1
ATOM 1576 C CA . GLU A 1 189 ? -18.936 -21.828 -2.200 1.00 54.31 189 GLU A CA 1
ATOM 1577 C C . GLU A 1 189 ? -19.570 -20.534 -1.631 1.00 54.31 189 GLU A C 1
ATOM 1579 O O . GLU A 1 189 ? -18.979 -19.802 -0.839 1.00 54.31 189 GLU A O 1
ATOM 1584 N N . GLN A 1 190 ? -20.804 -20.221 -2.029 1.00 60.53 190 GLN A N 1
ATOM 1585 C CA . GLN A 1 190 ? -21.421 -18.891 -1.886 1.00 60.53 190 GLN A CA 1
ATOM 1586 C C . GLN A 1 190 ? -21.753 -18.411 -0.458 1.00 60.53 190 GLN A C 1
ATOM 1588 O O . GLN A 1 190 ? -22.295 -17.319 -0.296 1.00 60.53 190 GLN A O 1
ATOM 1593 N N . PHE A 1 191 ? -21.430 -19.167 0.592 1.00 61.62 191 PHE A N 1
ATOM 1594 C CA . PHE A 1 191 ? -21.755 -18.792 1.975 1.00 61.62 191 PHE A CA 1
ATOM 1595 C C . P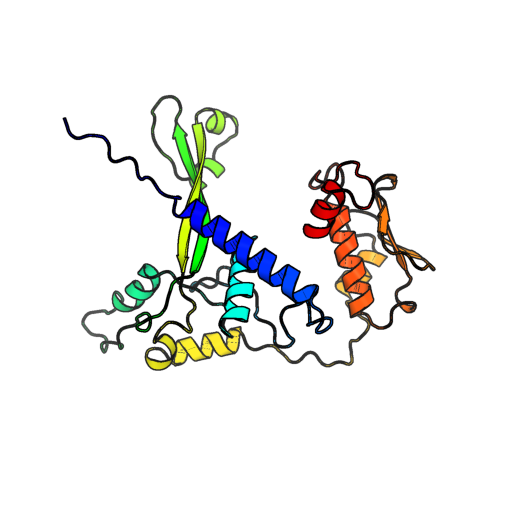HE A 1 191 ? -20.724 -19.216 3.023 1.00 61.62 191 PHE A C 1
ATOM 1597 O O . PHE A 1 191 ? -21.005 -19.068 4.211 1.00 61.62 191 PHE A O 1
ATOM 1604 N N . ALA A 1 192 ? -19.549 -19.722 2.653 1.00 73.88 192 ALA A N 1
ATOM 1605 C CA . ALA A 1 192 ? -18.600 -20.238 3.637 1.00 73.88 192 ALA A CA 1
ATOM 1606 C C . ALA A 1 192 ? -17.190 -19.701 3.399 1.00 73.88 192 ALA A C 1
ATOM 1608 O O . ALA A 1 192 ? -16.519 -20.059 2.441 1.00 73.88 192 ALA A O 1
ATOM 1609 N N . PHE A 1 193 ? -16.726 -18.880 4.333 1.00 85.69 193 PHE A N 1
ATOM 1610 C CA . PHE A 1 193 ? -15.324 -18.555 4.518 1.00 85.69 193 PHE A CA 1
ATOM 1611 C C . PHE A 1 193 ? -14.942 -19.024 5.918 1.00 85.69 193 PHE A C 1
ATOM 1613 O O . PHE A 1 193 ? -14.972 -18.276 6.899 1.00 85.69 193 PHE A O 1
ATOM 1620 N N . GLU A 1 194 ? -14.630 -20.318 5.992 1.00 88.19 194 GLU A N 1
ATOM 1621 C CA . GLU A 1 194 ? -14.386 -21.059 7.231 1.00 88.19 194 GLU A CA 1
ATOM 1622 C C . GLU A 1 194 ? -13.432 -20.346 8.213 1.00 88.19 194 GLU A C 1
ATOM 1624 O O . GLU A 1 194 ? -13.718 -20.355 9.413 1.00 88.19 194 GLU A O 1
ATOM 1629 N N . PRO A 1 195 ? -12.343 -19.678 7.767 1.00 90.44 195 PRO A N 1
ATOM 1630 C CA . PRO A 1 195 ? -11.475 -18.940 8.681 1.00 90.44 195 PRO A CA 1
ATOM 1631 C C . PRO A 1 195 ? -12.204 -17.832 9.451 1.00 90.44 195 PRO A C 1
ATOM 1633 O O . PRO A 1 195 ? -11.991 -17.684 10.655 1.00 90.44 195 PRO A O 1
ATOM 1636 N N . VAL A 1 196 ? -13.080 -17.076 8.784 1.00 91.56 196 VAL A N 1
ATOM 1637 C CA . VAL A 1 196 ? -13.847 -15.995 9.420 1.00 91.56 196 VAL A CA 1
ATOM 1638 C C . VAL A 1 196 ? -14.975 -16.559 10.265 1.00 91.56 196 VAL A C 1
ATOM 1640 O O . VAL A 1 196 ? -15.184 -16.091 11.380 1.00 91.56 196 VAL A O 1
ATOM 1643 N N . ASP A 1 197 ? -15.645 -17.611 9.799 1.00 91.81 197 ASP A N 1
ATOM 1644 C CA . ASP A 1 197 ? -16.691 -18.268 10.586 1.00 91.81 197 ASP A CA 1
ATOM 1645 C C . ASP A 1 197 ? -16.127 -18.823 11.910 1.00 91.81 197 ASP A C 1
ATOM 1647 O O . ASP A 1 197 ? -16.710 -18.600 12.973 1.00 91.81 197 ASP A O 1
ATOM 1651 N N . ARG A 1 198 ? -14.943 -19.456 11.878 1.00 93.06 198 ARG A N 1
ATOM 1652 C CA . ARG A 1 198 ? -14.225 -19.895 13.089 1.00 93.06 198 ARG A CA 1
ATOM 1653 C C . ARG A 1 198 ? -13.784 -18.725 13.964 1.00 93.06 198 ARG A C 1
ATOM 1655 O O . ARG A 1 198 ? -13.888 -18.810 15.183 1.00 93.06 198 ARG A O 1
ATOM 1662 N N . MET A 1 199 ? -13.305 -17.631 13.371 1.00 94.56 199 MET A N 1
ATOM 1663 C CA . MET A 1 199 ? -12.924 -16.429 14.119 1.00 94.56 199 MET A CA 1
ATOM 1664 C C . MET A 1 199 ? -14.106 -15.839 14.898 1.00 94.56 199 MET A C 1
ATOM 1666 O O . MET A 1 199 ? -13.915 -15.431 16.043 1.00 94.56 199 MET A O 1
ATOM 1670 N N . ILE A 1 200 ? -15.306 -15.824 14.309 1.00 94.31 200 ILE A N 1
ATOM 1671 C CA . ILE A 1 200 ? -16.535 -15.382 14.981 1.00 94.31 200 ILE A CA 1
ATOM 1672 C C . ILE A 1 200 ? -16.901 -16.360 16.104 1.00 94.31 200 ILE A C 1
ATOM 1674 O O . ILE A 1 200 ? -17.083 -15.934 17.242 1.00 94.31 200 ILE A O 1
ATOM 1678 N N . ALA A 1 201 ? -16.976 -17.662 15.802 1.00 93.56 201 ALA A N 1
ATOM 1679 C CA . ALA A 1 201 ? -17.404 -18.689 16.756 1.00 93.56 201 ALA A CA 1
ATOM 1680 C C . ALA A 1 201 ? -16.504 -18.763 18.000 1.00 93.56 201 ALA A C 1
ATOM 1682 O O . ALA A 1 201 ? -16.994 -18.880 19.122 1.00 93.56 201 ALA A O 1
ATOM 1683 N N . ASP A 1 202 ? -15.195 -18.639 17.797 1.00 95.56 202 ASP A N 1
ATOM 1684 C CA . ASP A 1 202 ? -14.195 -18.724 18.859 1.00 95.56 202 ASP A CA 1
ATOM 1685 C C . ASP A 1 202 ? -13.848 -17.354 19.465 1.00 95.56 202 ASP A C 1
ATOM 1687 O O . ASP A 1 202 ? -12.956 -17.267 20.309 1.00 95.56 202 ASP A O 1
ATOM 1691 N N . ASN A 1 203 ? -14.508 -16.279 19.021 1.00 93.62 203 ASN A N 1
ATOM 1692 C CA . ASN A 1 203 ? -14.264 -14.912 19.474 1.00 93.62 203 ASN A CA 1
ATOM 1693 C C . ASN A 1 203 ? -12.782 -14.480 19.374 1.00 93.62 203 ASN A C 1
ATOM 1695 O O . ASN A 1 203 ? -12.197 -13.965 20.327 1.00 93.62 203 ASN A O 1
ATOM 1699 N N . ARG A 1 204 ? -12.151 -14.735 18.220 1.00 95.38 204 ARG A N 1
ATOM 1700 C CA . ARG A 1 204 ? -10.704 -14.518 17.998 1.00 95.38 204 ARG A CA 1
ATOM 1701 C C . ARG A 1 204 ? -10.349 -13.149 17.418 1.00 95.38 204 ARG A C 1
ATOM 1703 O O . ARG A 1 204 ? -9.175 -12.895 17.157 1.00 95.38 204 ARG A O 1
ATOM 1710 N N . TRP A 1 205 ? -11.339 -12.298 17.164 1.00 96.25 205 TRP A N 1
ATOM 1711 C CA . TRP A 1 205 ? -11.089 -10.923 16.740 1.00 96.25 205 TRP A CA 1
ATOM 1712 C C . TRP A 1 205 ? -10.765 -10.025 17.944 1.00 96.25 205 TRP A C 1
ATOM 1714 O O . TRP A 1 205 ? -10.925 -10.430 19.093 1.00 96.25 205 TRP A O 1
ATOM 1724 N N . ILE A 1 206 ? -10.302 -8.798 17.691 1.00 95.25 206 ILE A N 1
ATOM 1725 C CA . ILE A 1 206 ? -9.915 -7.838 18.742 1.00 95.25 206 ILE A CA 1
ATOM 1726 C C . ILE A 1 206 ? -11.072 -7.476 19.687 1.00 95.25 206 ILE A C 1
ATOM 1728 O O . ILE A 1 206 ? -10.841 -7.048 20.817 1.00 95.25 206 ILE A O 1
ATOM 1732 N N . CYS A 1 207 ? -12.311 -7.634 19.221 1.00 95.56 207 CYS A N 1
ATOM 1733 C CA . CYS A 1 207 ? -13.527 -7.408 19.981 1.00 95.56 207 CYS A CA 1
ATOM 1734 C C . CYS A 1 207 ? -14.610 -8.431 19.592 1.00 95.56 207 CYS A C 1
ATOM 1736 O O . CYS A 1 207 ? -14.528 -9.027 18.511 1.00 95.56 207 CYS A O 1
ATOM 1738 N N . PRO A 1 208 ? -15.632 -8.646 20.443 1.00 96.69 208 PRO A N 1
ATOM 1739 C CA . PRO A 1 208 ? -16.695 -9.589 20.139 1.00 96.69 208 PRO A CA 1
ATOM 1740 C C . PRO A 1 208 ? -17.501 -9.234 18.898 1.00 96.69 208 PRO A C 1
ATOM 1742 O O . PRO A 1 208 ? -17.993 -8.115 18.773 1.00 96.69 208 PRO A O 1
ATOM 1745 N N . ILE A 1 209 ? -17.693 -10.222 18.023 1.00 97.62 209 ILE A N 1
ATOM 1746 C CA . ILE A 1 209 ? -18.604 -10.145 16.878 1.00 97.62 209 ILE A CA 1
ATOM 1747 C C . ILE A 1 209 ? -19.896 -10.861 17.265 1.00 97.62 209 ILE A C 1
ATOM 1749 O O . ILE A 1 209 ? -19.882 -12.046 17.595 1.00 97.62 209 ILE A O 1
ATOM 1753 N N . LYS A 1 210 ? -21.017 -10.141 17.232 1.00 95.81 210 LYS A N 1
ATOM 1754 C CA . LYS A 1 210 ? -22.338 -10.626 17.638 1.00 95.81 210 LYS A CA 1
ATOM 1755 C C . LYS A 1 210 ? -23.288 -10.660 16.442 1.00 95.81 210 LYS A C 1
ATOM 1757 O O . LYS A 1 210 ? -23.939 -9.652 16.160 1.00 95.81 210 LYS A O 1
ATOM 1762 N N . PRO A 1 211 ? -23.404 -11.812 15.758 1.00 93.94 211 PRO A N 1
ATOM 1763 C CA . PRO A 1 211 ? -24.506 -12.059 14.843 1.00 93.94 211 PRO A CA 1
ATOM 1764 C C . PRO A 1 211 ? -25.828 -12.048 15.619 1.00 93.94 211 PRO A C 1
ATOM 1766 O O . PRO A 1 211 ? -26.016 -12.844 16.539 1.00 93.94 211 PRO A O 1
ATOM 1769 N N . MET A 1 212 ? -26.731 -11.134 15.279 1.00 94.12 212 MET A N 1
ATOM 1770 C CA . MET A 1 212 ? -28.039 -10.982 15.918 1.00 94.12 212 MET A CA 1
ATOM 1771 C C . MET A 1 212 ? -29.091 -10.660 14.863 1.00 94.12 212 MET A C 1
ATOM 1773 O O . MET A 1 212 ? -28.788 -10.009 13.868 1.00 94.12 212 MET A O 1
ATOM 1777 N N . PHE A 1 213 ? -30.336 -11.084 15.081 1.00 94.38 213 PHE A N 1
ATOM 1778 C CA . PHE A 1 213 ? -31.420 -10.720 14.174 1.00 94.38 213 PHE A CA 1
ATOM 1779 C C . PHE A 1 213 ? -31.657 -9.203 14.206 1.00 94.38 213 PHE A C 1
ATOM 1781 O O . PHE A 1 213 ? -31.916 -8.639 15.272 1.00 94.38 213 PHE A O 1
ATOM 1788 N N . GLY A 1 214 ? -31.583 -8.547 13.049 1.00 92.81 214 GLY A N 1
ATOM 1789 C CA . GLY A 1 214 ? -31.806 -7.106 12.916 1.00 92.81 214 GLY A CA 1
ATOM 1790 C C . GLY A 1 214 ? -31.323 -6.552 11.579 1.00 92.81 214 GLY A C 1
ATOM 1791 O O . GLY A 1 214 ? -30.757 -7.284 10.777 1.00 92.81 214 GLY A O 1
ATOM 1792 N N . ASP A 1 215 ? -31.532 -5.258 11.345 1.00 92.00 215 ASP A N 1
ATOM 1793 C CA . ASP A 1 215 ? -31.294 -4.628 10.034 1.00 92.00 215 ASP A CA 1
ATOM 1794 C C . ASP A 1 215 ? -30.105 -3.653 10.038 1.00 92.00 215 ASP A C 1
ATOM 1796 O O . ASP A 1 215 ? -29.988 -2.790 9.170 1.00 92.00 215 ASP A O 1
ATOM 1800 N N . SER A 1 216 ? -29.229 -3.730 11.043 1.00 90.50 216 SER A N 1
ATOM 1801 C CA . SER A 1 216 ? -28.105 -2.799 11.192 1.00 90.50 216 SER A CA 1
ATOM 1802 C C . SER A 1 216 ? -26.821 -3.534 11.557 1.00 90.50 216 SER A C 1
ATOM 1804 O O . SER A 1 216 ? -26.761 -4.217 12.579 1.00 90.50 216 SER A O 1
ATOM 1806 N N . ALA A 1 217 ? -25.804 -3.365 10.714 1.00 94.25 217 ALA A N 1
ATOM 1807 C CA . ALA A 1 217 ? -24.416 -3.699 11.002 1.00 94.25 217 ALA A CA 1
ATOM 1808 C C . ALA A 1 217 ? -23.718 -2.446 11.541 1.00 94.25 217 ALA A C 1
ATOM 1810 O O . ALA A 1 217 ? -23.957 -1.362 11.012 1.00 94.25 217 ALA A O 1
ATOM 1811 N N . TYR A 1 218 ? -22.953 -2.578 12.625 1.00 93.69 218 TYR A N 1
ATOM 1812 C CA . TYR A 1 218 ? -22.172 -1.472 13.182 1.00 93.69 218 TYR A CA 1
ATOM 1813 C C . TYR A 1 218 ? -21.138 -1.949 14.209 1.00 93.69 218 TYR A C 1
ATOM 1815 O O . TYR A 1 218 ? -21.382 -2.865 15.002 1.00 93.69 218 TYR A O 1
ATOM 1823 N N . PHE A 1 219 ? -20.017 -1.241 14.290 1.00 95.31 219 PHE A N 1
ATOM 1824 C CA . PHE A 1 219 ? -19.115 -1.263 15.433 1.00 95.31 219 PHE A CA 1
ATOM 1825 C C . PHE A 1 219 ? -19.597 -0.307 16.539 1.00 95.31 219 PHE A C 1
ATOM 1827 O O . PHE A 1 219 ? -19.734 0.902 16.356 1.00 95.31 219 PHE A O 1
ATOM 1834 N N . SER A 1 220 ? -19.844 -0.840 17.737 1.00 93.00 220 SER A N 1
ATOM 1835 C CA . SER A 1 220 ? -20.199 -0.055 18.919 1.00 93.00 220 SER A CA 1
ATOM 1836 C C . SER A 1 220 ? -18.949 0.336 19.702 1.00 93.00 220 SER A C 1
ATOM 1838 O O . SER A 1 220 ? -18.418 -0.463 20.471 1.00 93.00 220 SER A O 1
ATOM 1840 N N . ILE A 1 221 ? -18.528 1.596 19.571 1.00 89.88 221 ILE A N 1
ATOM 1841 C CA . ILE A 1 221 ? -17.359 2.141 20.284 1.00 89.88 221 ILE A CA 1
ATOM 1842 C C . ILE A 1 221 ? -17.516 1.996 21.806 1.00 89.88 221 ILE A C 1
ATOM 1844 O O . ILE A 1 221 ? -16.607 1.532 22.485 1.00 89.88 221 ILE A O 1
ATOM 1848 N N . SER A 1 222 ? -18.684 2.350 22.355 1.00 89.94 222 SER A N 1
ATOM 1849 C CA . SER A 1 222 ? -18.920 2.364 23.808 1.00 89.94 222 SER A CA 1
ATOM 1850 C C . SER A 1 222 ? -18.929 0.978 24.451 1.00 89.94 222 SER A C 1
ATOM 1852 O O . SER A 1 222 ? -18.587 0.846 25.623 1.00 89.94 222 SER A O 1
ATOM 1854 N N . LYS A 1 223 ? -19.337 -0.050 23.701 1.00 93.25 223 LYS A N 1
ATOM 1855 C CA . LYS A 1 223 ? -19.364 -1.443 24.168 1.00 93.25 223 LYS A CA 1
ATOM 1856 C C . LYS A 1 223 ? -18.161 -2.255 23.700 1.00 93.25 223 LYS A C 1
ATOM 1858 O O . LYS A 1 223 ? -17.993 -3.377 24.165 1.00 93.25 223 LYS A O 1
ATOM 1863 N N . ASN A 1 224 ? -17.356 -1.695 22.797 1.00 94.06 224 ASN A N 1
ATOM 1864 C CA . ASN A 1 224 ? -16.288 -2.377 22.084 1.00 94.06 224 ASN A CA 1
ATOM 1865 C C . ASN A 1 224 ? -16.751 -3.739 21.535 1.00 94.06 224 ASN A C 1
ATOM 1867 O O . ASN A 1 224 ? -16.235 -4.784 21.920 1.00 94.06 224 ASN A O 1
ATOM 1871 N N . GLU A 1 225 ? -17.778 -3.729 20.684 1.00 96.38 225 GLU A N 1
ATOM 1872 C CA . GLU A 1 225 ? -18.335 -4.930 20.045 1.00 96.38 225 GLU A CA 1
ATOM 1873 C C . GLU A 1 225 ? -18.819 -4.617 18.627 1.00 96.38 225 GLU A C 1
ATOM 1875 O O . GLU A 1 225 ? -19.255 -3.500 18.350 1.00 96.38 225 GLU A O 1
ATOM 1880 N N . ILE A 1 226 ? -18.776 -5.605 17.738 1.00 97.69 226 ILE A N 1
ATOM 1881 C CA . ILE A 1 226 ? -19.382 -5.535 16.407 1.00 97.69 226 ILE A CA 1
ATOM 1882 C C . ILE A 1 226 ? -20.744 -6.213 16.472 1.00 97.69 226 ILE A C 1
ATOM 1884 O O . ILE A 1 226 ? -20.849 -7.383 16.843 1.00 97.69 226 ILE A O 1
ATOM 1888 N N . VAL A 1 227 ? -21.784 -5.488 16.079 1.00 97.31 227 VAL A N 1
ATOM 1889 C CA . VAL A 1 227 ? -23.120 -6.035 15.850 1.00 97.31 227 VAL A CA 1
ATOM 1890 C C . VAL A 1 227 ? -23.288 -6.262 14.359 1.00 97.31 227 VAL A C 1
ATOM 1892 O O . VAL A 1 227 ? -23.005 -5.380 13.552 1.00 97.31 227 VAL A O 1
ATOM 1895 N N . MET A 1 228 ? -23.738 -7.456 13.993 1.00 96.88 228 MET A N 1
ATOM 1896 C CA . MET A 1 228 ? -23.938 -7.847 12.603 1.00 96.88 228 MET A CA 1
ATOM 1897 C C . MET A 1 228 ? -25.297 -8.539 12.470 1.00 96.88 228 MET A C 1
ATOM 1899 O O . MET A 1 228 ? -25.600 -9.389 13.312 1.00 96.88 228 MET A O 1
ATOM 1903 N N . PRO A 1 229 ? -26.108 -8.242 11.437 1.00 96.06 229 PRO A N 1
ATOM 1904 C CA . PRO A 1 229 ? -27.267 -9.058 11.105 1.00 96.06 229 PRO A CA 1
ATOM 1905 C C . PRO A 1 229 ? -26.878 -10.528 10.937 1.00 96.06 229 PRO A C 1
ATOM 1907 O O . PRO A 1 229 ? -25.742 -10.860 10.580 1.00 96.06 229 PRO A O 1
ATOM 1910 N N . GLU A 1 230 ? -27.809 -11.444 11.183 1.00 93.38 230 GLU A N 1
ATOM 1911 C CA . GLU A 1 230 ? -27.517 -12.861 11.005 1.00 93.38 230 GLU A CA 1
ATOM 1912 C C . GLU A 1 230 ? -27.149 -13.140 9.547 1.00 93.38 230 GLU A C 1
ATOM 1914 O O . GLU A 1 230 ? -27.780 -12.638 8.620 1.00 93.38 230 GLU A O 1
ATOM 1919 N N . LYS A 1 231 ? -26.170 -14.019 9.326 1.00 90.25 231 LYS A N 1
ATOM 1920 C CA . LYS A 1 231 ? -25.681 -14.374 7.984 1.00 90.25 231 LYS A CA 1
ATOM 1921 C C . LYS A 1 231 ? -26.796 -14.782 7.011 1.00 90.25 231 LYS A C 1
ATOM 1923 O O . LYS A 1 231 ? -26.728 -14.464 5.831 1.00 90.25 231 LYS A O 1
ATOM 1928 N N . ARG A 1 232 ? -27.859 -15.417 7.522 1.00 89.88 232 ARG A N 1
ATOM 1929 C CA . ARG A 1 232 ? -29.062 -15.810 6.761 1.00 89.88 232 ARG A CA 1
ATOM 1930 C C . ARG A 1 232 ? -29.930 -14.644 6.268 1.00 89.88 232 ARG A C 1
ATOM 1932 O O . ARG A 1 232 ? -30.803 -14.870 5.440 1.00 89.88 232 ARG A O 1
ATOM 1939 N N . GLN A 1 233 ? -29.748 -13.439 6.809 1.00 91.12 233 GLN A N 1
ATOM 1940 C CA . GLN A 1 233 ? -30.457 -12.230 6.379 1.00 91.12 233 GLN A CA 1
ATOM 1941 C C . GLN A 1 233 ? -29.812 -11.593 5.138 1.00 91.12 233 GLN A C 1
ATOM 1943 O O . GLN A 1 233 ? -30.444 -10.769 4.482 1.00 91.12 233 GLN A O 1
ATOM 1948 N N . PHE A 1 234 ? -28.573 -11.967 4.800 1.00 88.00 234 PHE A N 1
ATOM 1949 C CA . PHE A 1 234 ? -27.877 -11.474 3.615 1.00 88.00 234 PHE A CA 1
ATOM 1950 C C . PHE A 1 234 ? -28.208 -12.314 2.379 1.00 88.00 234 PHE A C 1
ATOM 1952 O O . PHE A 1 234 ? -28.474 -13.511 2.464 1.00 88.00 234 PHE A O 1
ATOM 1959 N N . LYS A 1 235 ? -28.148 -11.674 1.207 1.00 84.12 235 LYS A N 1
ATOM 1960 C CA . LYS A 1 235 ? -28.395 -12.321 -0.091 1.00 84.12 235 LYS A CA 1
ATOM 1961 C C . LYS A 1 235 ? -27.333 -13.364 -0.473 1.00 84.12 235 LYS A C 1
ATOM 1963 O O . LYS A 1 235 ? -27.653 -14.310 -1.183 1.00 84.12 235 LYS A O 1
ATOM 1968 N N . ASP A 1 236 ? -26.096 -13.178 -0.019 1.00 83.75 236 ASP A N 1
ATOM 1969 C CA . ASP A 1 236 ? -24.928 -14.014 -0.305 1.00 83.75 236 ASP A CA 1
ATOM 1970 C C . ASP A 1 236 ? -23.856 -13.826 0.787 1.00 83.75 236 ASP A C 1
ATOM 1972 O O . ASP A 1 236 ? -23.896 -12.871 1.575 1.00 83.75 236 ASP A O 1
ATOM 1976 N N . GLY A 1 237 ? -22.897 -14.756 0.855 1.00 84.88 237 GLY A N 1
ATOM 1977 C CA . GLY A 1 237 ? -21.782 -14.694 1.799 1.00 84.88 237 GLY A CA 1
ATOM 1978 C C . GLY A 1 237 ? -20.857 -13.502 1.562 1.00 84.88 237 GLY A C 1
ATOM 1979 O O . GLY A 1 237 ? -20.373 -12.926 2.531 1.00 84.88 237 GLY A O 1
ATOM 1980 N N . GLU A 1 238 ? -20.656 -13.091 0.305 1.00 84.25 238 GLU A N 1
ATOM 1981 C CA . GLU A 1 238 ? -19.857 -11.907 -0.043 1.00 84.25 238 GLU A CA 1
ATOM 1982 C C . GLU A 1 238 ? -20.406 -10.661 0.657 1.00 84.25 238 GLU A C 1
ATOM 1984 O O . GLU A 1 238 ? -19.671 -9.984 1.366 1.00 84.25 238 GLU A O 1
ATOM 1989 N N . SER A 1 239 ? -21.715 -10.420 0.574 1.00 85.62 239 SER A N 1
ATOM 1990 C CA . SER A 1 239 ? -22.360 -9.282 1.233 1.00 85.62 239 SER A CA 1
ATOM 1991 C C . SER A 1 239 ? -22.206 -9.331 2.749 1.00 85.62 239 SER A C 1
ATOM 1993 O O . SER A 1 239 ? -21.953 -8.297 3.364 1.00 85.62 239 SER A O 1
ATOM 1995 N N . PHE A 1 240 ? -22.341 -10.511 3.361 1.00 90.25 240 PHE A N 1
ATOM 1996 C CA . PHE A 1 240 ? -22.120 -10.667 4.799 1.00 90.25 240 PHE A CA 1
ATOM 1997 C C . PHE A 1 240 ? -20.672 -10.331 5.179 1.00 90.25 240 PHE A C 1
ATOM 1999 O O . PHE A 1 240 ? -20.440 -9.507 6.063 1.00 90.25 240 PHE A O 1
ATOM 2006 N N . TYR A 1 241 ? -19.695 -10.937 4.500 1.00 91.19 241 TYR A N 1
ATOM 2007 C CA . TYR A 1 241 ? -18.283 -10.747 4.825 1.00 91.19 241 TYR A CA 1
ATOM 2008 C C . TYR A 1 241 ? -17.792 -9.338 4.506 1.00 91.19 241 TYR A C 1
ATOM 2010 O O . TYR A 1 241 ? -17.023 -8.797 5.288 1.00 91.19 241 TYR A O 1
ATOM 2018 N N . SER A 1 242 ? -18.258 -8.708 3.425 1.00 88.88 242 SER A N 1
ATOM 2019 C CA . SER A 1 242 ? -17.922 -7.317 3.108 1.00 88.88 242 SER A CA 1
ATOM 2020 C C . SER A 1 242 ? -18.395 -6.352 4.194 1.00 88.88 242 SER A C 1
ATOM 2022 O O . SER A 1 242 ? -17.602 -5.531 4.644 1.00 88.88 242 SER A O 1
ATOM 2024 N N . ASN A 1 243 ? -19.644 -6.478 4.663 1.00 91.50 243 ASN A N 1
ATOM 2025 C CA . ASN A 1 243 ? -20.135 -5.648 5.771 1.00 91.50 243 ASN A CA 1
ATOM 2026 C C . ASN A 1 243 ? -19.366 -5.944 7.062 1.00 91.50 243 ASN A C 1
ATOM 2028 O O . ASN A 1 243 ? -18.948 -5.028 7.760 1.00 91.50 243 ASN A O 1
ATOM 2032 N N . LEU A 1 244 ? -19.110 -7.220 7.359 1.00 95.12 244 LEU A N 1
ATOM 2033 C CA . LEU A 1 244 ? -18.325 -7.591 8.531 1.00 95.12 244 LEU A CA 1
ATOM 2034 C C . LEU A 1 244 ? -16.907 -7.018 8.494 1.00 95.12 244 LEU A C 1
ATOM 2036 O O . LEU A 1 244 ? -16.450 -6.488 9.502 1.00 95.12 244 LEU A O 1
ATOM 2040 N N . PHE A 1 245 ? -16.214 -7.104 7.361 1.00 95.38 245 PHE A N 1
ATOM 2041 C CA . PHE A 1 245 ? -14.856 -6.588 7.235 1.00 95.38 245 PHE A CA 1
ATOM 2042 C C . PHE A 1 245 ? -14.789 -5.070 7.362 1.00 95.38 245 PHE A C 1
ATOM 2044 O O . PHE A 1 245 ? -13.825 -4.581 7.942 1.00 95.38 245 PHE A O 1
ATOM 2051 N N . HIS A 1 246 ? -15.807 -4.345 6.902 1.00 94.12 246 HIS A N 1
ATOM 2052 C CA . HIS A 1 246 ? -15.914 -2.904 7.114 1.00 94.12 246 HIS A CA 1
ATOM 2053 C C . HIS A 1 246 ? -16.026 -2.561 8.613 1.00 94.12 246 HIS A C 1
ATOM 2055 O O . HIS A 1 246 ? -15.220 -1.796 9.143 1.00 94.12 246 HIS A O 1
ATOM 2061 N N . GLU A 1 247 ? -16.912 -3.239 9.354 1.00 96.06 247 GLU A N 1
ATOM 2062 C CA . GLU A 1 247 ? -17.030 -3.033 10.808 1.00 96.06 247 GLU A CA 1
ATOM 2063 C C . GLU A 1 247 ? -15.794 -3.506 11.587 1.00 96.06 247 GLU A C 1
ATOM 2065 O O . GLU A 1 247 ? -15.388 -2.904 12.586 1.00 96.06 247 GLU A O 1
ATOM 2070 N N . MET A 1 248 ? -15.145 -4.578 11.127 1.00 96.62 248 MET A N 1
ATOM 2071 C CA . MET A 1 248 ? -13.840 -4.994 11.642 1.00 96.62 248 MET A CA 1
ATOM 2072 C C . MET A 1 248 ? -12.788 -3.915 11.382 1.00 96.62 248 MET A C 1
ATOM 2074 O O . MET A 1 248 ? -11.996 -3.623 12.281 1.00 96.62 248 MET A O 1
ATOM 2078 N N . GLY A 1 249 ? -12.821 -3.286 10.206 1.00 95.38 249 GLY A N 1
ATOM 2079 C CA . GLY A 1 249 ? -12.078 -2.081 9.866 1.00 95.38 249 GLY A CA 1
ATOM 2080 C C . GLY A 1 249 ? -12.243 -1.047 10.966 1.00 95.38 249 GLY A C 1
ATOM 2081 O O . GLY A 1 249 ? -11.266 -0.778 11.669 1.00 95.38 249 GLY A O 1
ATOM 2082 N N . HIS A 1 250 ? -13.468 -0.576 11.219 1.00 94.62 250 HIS A N 1
ATOM 2083 C CA . HIS A 1 250 ? -13.795 0.357 12.307 1.00 94.62 250 HIS A CA 1
ATOM 2084 C C . HIS A 1 250 ? -13.262 -0.079 13.673 1.00 94.62 250 HIS A C 1
ATOM 2086 O O . HIS A 1 250 ? -12.602 0.704 14.353 1.00 94.62 250 HIS A O 1
ATOM 2092 N N . SER A 1 251 ? -13.444 -1.344 14.056 1.00 96.06 251 SER A N 1
ATOM 2093 C CA . SER A 1 251 ? -13.010 -1.827 15.373 1.00 96.06 251 SER A CA 1
ATOM 2094 C C . SER A 1 251 ? -11.510 -1.639 15.637 1.00 96.06 251 SER A C 1
ATOM 2096 O O . SER A 1 251 ? -11.113 -1.346 16.765 1.00 96.06 251 SER A O 1
ATOM 2098 N N . THR A 1 252 ? -10.655 -1.727 14.606 1.00 96.38 252 THR A N 1
ATOM 2099 C CA . THR A 1 252 ? -9.203 -1.499 14.767 1.00 96.38 252 THR A CA 1
ATOM 2100 C C . THR A 1 252 ? -8.870 -0.056 15.153 1.00 96.38 252 THR A C 1
ATOM 2102 O O . THR A 1 252 ? -7.745 0.236 15.552 1.00 96.38 252 THR A O 1
ATOM 2105 N N . GLY A 1 253 ? -9.833 0.857 15.034 1.00 93.88 253 GLY A N 1
ATOM 2106 C CA . GLY A 1 253 ? -9.682 2.270 15.339 1.00 93.88 253 GLY A CA 1
ATOM 2107 C C . GLY A 1 253 ? -9.985 2.649 16.777 1.00 93.88 253 GLY A C 1
ATOM 2108 O O . GLY A 1 253 ? -9.785 3.812 17.133 1.00 93.88 253 GLY A O 1
ATOM 2109 N N . ALA A 1 254 ? -10.457 1.692 17.576 1.00 92.50 254 ALA A N 1
ATOM 2110 C CA . ALA A 1 254 ? -10.768 1.877 18.982 1.00 92.50 254 ALA A CA 1
ATOM 2111 C C . ALA A 1 254 ? -9.532 2.248 19.821 1.00 92.50 254 ALA A C 1
ATOM 2113 O O . ALA A 1 254 ? -8.382 1.987 19.443 1.00 92.50 254 ALA A O 1
ATOM 2114 N N . GLU A 1 255 ? -9.793 2.827 20.992 1.00 90.81 255 GLU A N 1
ATOM 2115 C CA . GLU A 1 255 ? -8.776 3.115 22.004 1.00 90.81 255 GLU A CA 1
ATOM 2116 C C . GLU A 1 255 ? -8.022 1.828 22.389 1.00 90.81 255 GLU A C 1
ATOM 2118 O O . GLU A 1 255 ? -8.606 0.748 22.510 1.00 90.81 255 GLU A O 1
ATOM 2123 N N . GLY A 1 256 ? -6.699 1.922 22.537 1.00 89.62 256 GLY A N 1
ATOM 2124 C CA . GLY A 1 256 ? -5.832 0.769 22.813 1.00 89.62 256 GLY A CA 1
ATOM 2125 C C . GLY A 1 256 ? -5.518 -0.116 21.597 1.00 89.62 256 GLY A C 1
ATOM 2126 O O . GLY A 1 256 ? -4.750 -1.067 21.738 1.00 89.62 256 GLY A O 1
ATOM 2127 N N . GLN A 1 257 ? -6.071 0.197 20.419 1.00 92.69 257 GLN A N 1
ATOM 2128 C CA . GLN A 1 257 ? -5.704 -0.401 19.130 1.00 92.69 257 GLN A CA 1
ATOM 2129 C C . GLN A 1 257 ? -4.882 0.601 18.302 1.00 92.69 257 GLN A C 1
ATOM 2131 O O . GLN A 1 257 ? -3.753 0.920 18.670 1.00 92.69 257 GLN A O 1
ATOM 2136 N N . LEU A 1 258 ? -5.429 1.116 17.193 1.00 94.25 258 LEU A N 1
ATOM 2137 C CA . LEU A 1 258 ? -4.805 2.188 16.408 1.00 94.25 258 LEU A CA 1
ATOM 2138 C C . LEU A 1 258 ? -5.179 3.592 16.897 1.00 94.25 258 LEU A C 1
ATOM 2140 O O . LEU A 1 258 ? -4.596 4.557 16.407 1.00 94.25 258 LEU A O 1
ATOM 2144 N N . ASP A 1 259 ? -6.139 3.699 17.822 1.00 93.00 259 ASP A N 1
ATOM 2145 C CA . ASP A 1 259 ? -6.529 4.945 18.495 1.00 93.00 259 ASP A CA 1
ATOM 2146 C C . ASP A 1 259 ? -6.812 6.107 17.521 1.00 93.00 259 ASP A C 1
ATOM 2148 O O . ASP A 1 259 ? -6.297 7.222 17.639 1.00 93.00 259 ASP A O 1
ATOM 2152 N N . ARG A 1 260 ? -7.599 5.818 16.476 1.00 92.50 260 ARG A N 1
ATOM 2153 C CA . ARG A 1 260 ? -7.917 6.787 15.412 1.00 92.50 260 ARG A CA 1
ATOM 2154 C C . ARG A 1 260 ? -9.310 7.393 15.550 1.00 92.50 260 ARG A C 1
ATOM 2156 O O . ARG A 1 260 ? -9.527 8.505 15.066 1.00 92.50 260 ARG A O 1
ATOM 2163 N N . ILE A 1 261 ? -10.244 6.663 16.166 1.00 85.69 261 ILE A N 1
ATOM 2164 C CA . ILE A 1 261 ? -11.643 7.073 16.253 1.00 85.69 261 ILE A CA 1
ATOM 2165 C C . ILE A 1 261 ? -11.757 8.211 17.258 1.00 85.69 261 ILE A C 1
ATOM 2167 O O . ILE A 1 261 ? -11.414 8.080 18.429 1.00 85.69 261 ILE A O 1
ATOM 2171 N N . LYS A 1 262 ? -12.292 9.337 16.792 1.00 79.88 262 LYS A N 1
ATOM 2172 C CA . LYS A 1 262 ? -12.634 10.480 17.635 1.00 79.88 262 LYS A CA 1
ATOM 2173 C C . LYS A 1 262 ? -14.151 10.600 17.726 1.00 79.88 262 LYS A C 1
ATOM 2175 O O . LYS A 1 262 ? -14.825 10.287 16.744 1.00 79.88 262 LYS A O 1
ATOM 2180 N N . PRO A 1 263 ? -14.703 11.085 18.852 1.00 77.19 263 PRO A N 1
ATOM 2181 C CA . PRO A 1 263 ? -16.122 11.400 18.933 1.00 77.19 263 PRO A CA 1
ATOM 2182 C C . PRO A 1 263 ? -16.514 12.368 17.812 1.00 77.19 263 PRO A C 1
ATOM 2184 O O . PRO A 1 263 ? -16.015 13.491 17.749 1.00 77.19 263 PRO A O 1
ATOM 2187 N N . ALA A 1 264 ? -17.391 11.914 16.924 1.00 79.62 264 ALA A N 1
ATOM 2188 C CA . ALA A 1 264 ? -17.864 12.654 15.767 1.00 79.62 264 ALA A CA 1
ATOM 2189 C C . ALA A 1 264 ? -19.365 12.410 15.598 1.00 79.62 264 ALA A C 1
ATOM 2191 O O . ALA A 1 264 ? -19.881 11.350 15.957 1.00 79.62 264 ALA A O 1
ATOM 2192 N N . THR A 1 265 ? -20.081 13.395 15.067 1.00 81.69 265 THR A N 1
ATOM 2193 C CA . THR A 1 265 ? -21.491 13.222 14.709 1.00 81.69 265 THR A CA 1
ATOM 2194 C C . THR A 1 265 ? -21.599 12.664 13.300 1.00 81.69 265 THR A C 1
ATOM 2196 O O . THR A 1 265 ? -20.813 13.031 12.427 1.00 81.69 265 THR A O 1
ATOM 2199 N N . PHE A 1 266 ? -22.612 11.835 13.058 1.00 80.81 266 PHE A N 1
ATOM 2200 C CA . PHE A 1 266 ? -22.911 11.332 11.721 1.00 80.81 266 PHE A CA 1
ATOM 2201 C C . PHE A 1 266 ? -22.981 12.478 10.697 1.00 80.81 266 PHE A C 1
ATOM 2203 O O . PHE A 1 266 ? -23.598 13.515 10.954 1.00 80.81 266 PHE A O 1
ATOM 2210 N N . GLY A 1 267 ? -22.322 12.293 9.552 1.00 80.44 267 GLY A N 1
ATOM 2211 C CA . GLY A 1 267 ? -22.223 13.300 8.492 1.00 80.44 267 GLY A CA 1
ATOM 2212 C C . GLY A 1 267 ? -21.186 14.410 8.720 1.00 80.44 267 GLY A C 1
ATOM 2213 O O . GLY A 1 267 ? -21.096 15.313 7.889 1.00 80.44 267 GLY A O 1
ATOM 2214 N N . SER A 1 268 ? -20.396 14.373 9.801 1.00 87.50 268 SER A N 1
ATOM 2215 C CA . SER A 1 268 ? -19.269 15.302 9.977 1.00 87.50 268 SER A CA 1
ATOM 2216 C C . SER A 1 268 ? -18.071 14.932 9.091 1.00 87.50 268 SER A C 1
ATOM 2218 O O . SER A 1 268 ? -17.979 13.824 8.558 1.00 87.50 268 SER A O 1
ATOM 2220 N N . ALA A 1 269 ? -17.118 15.857 8.946 1.00 88.12 269 ALA A N 1
ATOM 2221 C CA . ALA A 1 269 ? -15.887 15.606 8.197 1.00 88.12 269 ALA A CA 1
ATOM 2222 C C . ALA A 1 269 ? -15.004 14.540 8.872 1.00 88.12 269 ALA A C 1
ATOM 2224 O O . ALA A 1 269 ? -14.367 13.736 8.196 1.00 88.12 269 ALA A O 1
ATOM 2225 N N . GLU A 1 270 ? -14.981 14.514 10.204 1.00 87.69 270 GLU A N 1
ATOM 2226 C CA . GLU A 1 270 ? -14.280 13.503 10.997 1.00 87.69 270 GLU A CA 1
ATOM 2227 C C . GLU A 1 270 ? -14.903 12.121 10.802 1.00 87.69 270 GLU A C 1
ATOM 2229 O O . GLU A 1 270 ? -14.167 11.154 10.626 1.00 87.69 270 GLU A O 1
ATOM 2234 N N . TYR A 1 271 ? -16.238 12.048 10.768 1.00 85.00 271 TYR A N 1
ATOM 2235 C CA . TYR A 1 271 ? -16.966 10.821 10.458 1.00 85.00 271 TYR A CA 1
ATOM 2236 C C . TYR A 1 271 ? -16.629 10.328 9.044 1.00 85.00 271 TYR A C 1
ATOM 2238 O O . TYR A 1 271 ? -16.132 9.221 8.882 1.00 85.00 271 TYR A O 1
ATOM 2246 N N . ALA A 1 272 ? -16.766 11.183 8.025 1.00 86.88 272 ALA A N 1
ATOM 2247 C CA . ALA A 1 272 ? -16.452 10.823 6.639 1.00 86.88 272 ALA A CA 1
ATOM 2248 C C . ALA A 1 272 ? -14.986 10.395 6.434 1.00 86.88 272 ALA A C 1
ATOM 2250 O O . ALA A 1 272 ? -14.687 9.568 5.576 1.00 86.88 272 ALA A O 1
ATOM 2251 N N . ARG A 1 273 ? -14.054 10.953 7.217 1.00 89.44 273 ARG A N 1
ATOM 2252 C CA . ARG A 1 273 ? -12.648 10.537 7.195 1.00 89.44 273 ARG A CA 1
ATOM 2253 C C . ARG A 1 273 ? -12.463 9.118 7.728 1.00 89.44 273 ARG A C 1
ATOM 2255 O O . ARG A 1 273 ? -11.631 8.401 7.187 1.00 89.44 273 ARG A O 1
ATOM 2262 N N . GLU A 1 274 ? -13.175 8.740 8.783 1.00 90.44 274 GLU A N 1
ATOM 2263 C CA . GLU A 1 274 ? -13.120 7.383 9.333 1.00 90.44 274 GLU A CA 1
ATOM 2264 C C . GLU A 1 274 ? -13.732 6.368 8.361 1.00 90.44 274 GLU A C 1
ATOM 2266 O O . GLU A 1 274 ? -13.120 5.339 8.102 1.00 90.44 274 GLU A O 1
ATOM 2271 N N . GLU A 1 275 ? -14.858 6.708 7.736 1.00 88.94 275 GLU A N 1
ATOM 2272 C CA . GLU A 1 275 ? -15.487 5.906 6.674 1.00 88.94 275 GLU A CA 1
ATOM 2273 C C . GLU A 1 275 ? -14.587 5.733 5.440 1.00 88.94 275 GLU A C 1
ATOM 2275 O O . GLU A 1 275 ? -14.645 4.719 4.760 1.00 88.94 275 GLU A O 1
ATOM 2280 N N . LEU A 1 276 ? -13.727 6.713 5.132 1.00 87.25 276 LEU A N 1
ATOM 2281 C CA . LEU A 1 276 ? -12.734 6.584 4.056 1.00 87.25 276 LEU A CA 1
ATOM 2282 C C . LEU A 1 276 ? -11.576 5.642 4.432 1.00 87.25 276 LEU A C 1
ATOM 2284 O O . LEU A 1 276 ? -10.889 5.127 3.550 1.00 87.25 276 LEU A O 1
ATOM 2288 N N . VAL A 1 277 ? -11.299 5.489 5.727 1.00 88.44 277 VAL A N 1
ATOM 2289 C CA . VAL A 1 277 ? -10.222 4.629 6.235 1.00 88.44 277 VAL A CA 1
ATOM 2290 C C . VAL A 1 277 ? -10.678 3.174 6.367 1.00 88.44 277 VAL A C 1
ATOM 2292 O O . VAL A 1 277 ? -9.851 2.288 6.141 1.00 88.44 277 VAL A O 1
ATOM 2295 N N . ALA A 1 278 ? -11.931 2.944 6.768 1.00 85.19 278 ALA A N 1
ATOM 2296 C CA . ALA A 1 278 ? -12.525 1.623 6.994 1.00 85.19 278 ALA A CA 1
ATOM 2297 C C . ALA A 1 278 ? -12.953 0.922 5.696 1.00 85.19 278 ALA A C 1
ATOM 2299 O O . ALA A 1 278 ? -12.751 -0.312 5.625 1.00 85.19 278 ALA A O 1
#

InterPro domains:
  IPR013610 ArdC, N-terminal ssDNA binding domain [PF08401] (19-158)
  IPR041459 Polyvalent protein, metallopeptidase domain [PF18818] (214-278)

Secondary structure (DSSP, 8-state):
-PPP----S--HHHHHHHHHHHHHHHHHHHHHSTT----SSSPSSPPPPPEETTSPBP-HHHHHHHHHHHHHHT-S--EEEEHHHHHHTTT---TTS--PPPP-BPTT--PEEEEEEEEEEEETTT--EE-HHHHHHS-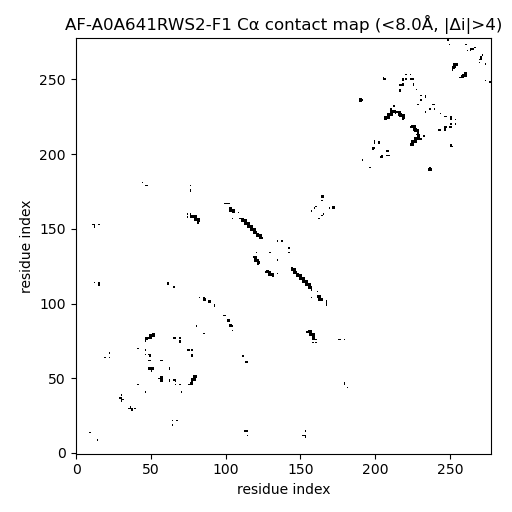HHHHTTEEEEEEEEEEEEEEGGGBTHHHH-HHHHHHHHHHTPPP---TT-TT--HHHHHHHHTT-SSS-EEEESSS--EEETTTTEEEEE-GGGSSSHHHHHHHHHHHHHHHTTSTTTT-------TTSHHHHHHHHH-

Sequence (278 aa):
MGKPYTKEGPSAEDKALDLFADMMIERIQSLSGKDGWKKPWFTEGTLQWPKNLNGREYNGMNAMMLLLHCEKEGYKIPRFCTFDRIQQFNKTGKKDEEQKPRVSVLKGEHSFPVMLTTFTVVNKETKEHIKWEDYKLLSQE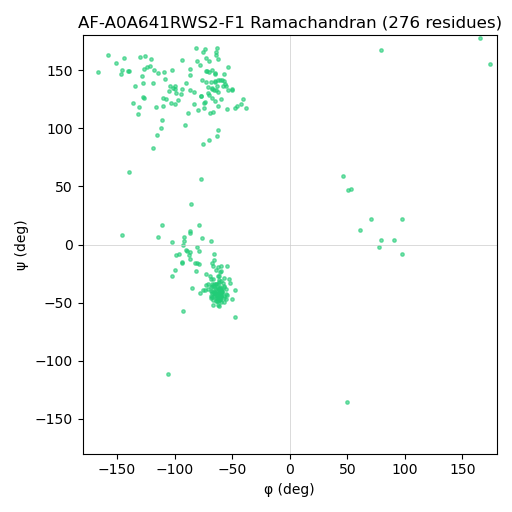EREKYNVYPKLQTYHVFNVSQTNLKEVRPEFWEKLEQEYSMPKVEKDEQFAFEPVDRMIADNRWICPIKPMFGDSAYFSISKNEIVMPEKRQFKDGESFYSNLFHEMGHSTGAEGQLDRIKPATFGSAEYAREELVA

Organism: Bacteroides ovatus (NCBI:txid28116)

Mean predicted aligned error: 9.24 Å

Nearest PDB structures (foldseek):
  6i89-assembly1_A  TM=7.634E-01  e=3.842E-13  Escherichia coli
  6sna-assembly6_K  TM=7.900E-01  e=9.907E-11  Escherichia coli
  6sna-assembly5_J  TM=7.885E-01  e=9.712E-10  Escherichia coli

pLDDT: mean 85.78, std 14.21, range [38.06, 98.25]

Solvent-accessible surface area (backbone atoms only — not comparable to full-atom values): 16730 Å² total; per-residue (Å²): 134,81,77,81,84,73,79,89,64,81,50,72,55,51,53,46,50,51,52,52,51,50,54,50,51,54,51,57,50,57,53,71,40,94,88,46,83,51,81,89,59,79,59,94,90,49,71,62,84,31,20,37,79,91,65,52,67,53,58,71,69,47,26,54,52,51,50,53,48,26,63,74,73,66,54,74,59,53,36,30,39,38,68,69,62,43,51,48,74,63,66,72,70,57,96,86,54,83,82,70,64,79,56,46,71,45,91,88,65,75,68,46,76,39,76,45,80,44,56,52,32,30,32,70,84,84,63,50,74,54,54,55,72,61,56,72,71,48,54,73,78,60,47,71,48,42,47,78,46,81,40,82,40,67,45,57,30,34,49,53,83,46,29,46,41,60,79,58,35,47,75,61,39,51,52,50,54,57,72,65,53,77,80,85,77,70,80,83,63,52,69,68,58,63,72,58,54,50,31,46,76,68,54,67,53,102,46,50,59,43,71,40,90,61,95,58,71,45,54,38,77,93,76,52,32,35,39,31,38,34,69,87,78,41,96,38,32,65,62,42,51,52,55,48,50,34,33,52,39,50,53,47,23,38,80,94,63,65,57,66,71,67,98,61,55,91,88,34,72,67,36,54,51,50,63,73,71,64

Radius of gyration: 24.3 Å; Cα contacts (8 Å, |Δi|>4): 319; chains: 1; bounding box: 64×60×52 Å